Protein AF-A0A6J7H9C7-F1 (afdb_monomer_lite)

InterPro domains:
  IPR001818 Peptidase M10, metallopeptidase [PF00413] (135-267)
  IPR006026 Peptidase, metallopeptidase [SM00235] (131-284)
  IPR021190 Peptidase M10A [PR00138] (162-177)
  IPR021190 Peptidase M10A [PR00138] (236-261)
  IPR024079 Metallopeptidase, catalytic domain superfamily [G3DSA:3.40.390.10] (71-286)

Structure (mmCIF, N/CA/C/O backbone):
data_AF-A0A6J7H9C7-F1
#
_entry.id   AF-A0A6J7H9C7-F1
#
loop_
_atom_site.group_PDB
_atom_site.id
_atom_site.type_symbol
_atom_site.label_atom_id
_atom_site.label_alt_id
_atom_site.label_comp_id
_atom_site.label_asym_id
_atom_site.label_entity_id
_atom_site.label_seq_id
_atom_site.pdbx_PDB_ins_code
_atom_site.Cartn_x
_atom_site.Cartn_y
_atom_site.Cartn_z
_atom_site.occupancy
_atom_site.B_iso_or_equiv
_atom_site.auth_seq_id
_atom_site.auth_comp_id
_atom_site.auth_asym_id
_atom_site.auth_atom_id
_atom_site.pdbx_PDB_model_num
ATOM 1 N N . MET A 1 1 ? 40.497 -3.948 0.720 1.00 32.03 1 MET A N 1
ATOM 2 C CA . MET A 1 1 ? 39.610 -3.734 1.884 1.00 32.03 1 MET A CA 1
ATOM 3 C C . MET A 1 1 ? 38.467 -2.835 1.418 1.00 32.03 1 MET A C 1
ATOM 5 O O . MET A 1 1 ? 38.642 -1.630 1.343 1.00 32.03 1 MET A O 1
ATOM 9 N N . ASN A 1 2 ? 37.360 -3.421 0.946 1.00 26.66 2 ASN A N 1
ATOM 10 C CA . ASN A 1 2 ? 36.239 -2.664 0.375 1.00 26.66 2 ASN A CA 1
ATOM 11 C C . ASN A 1 2 ? 35.289 -2.241 1.495 1.00 26.66 2 ASN A C 1
ATOM 13 O O . ASN A 1 2 ? 34.591 -3.077 2.065 1.00 26.66 2 ASN A O 1
ATOM 17 N N . ILE A 1 3 ? 35.265 -0.945 1.796 1.00 24.34 3 ILE A N 1
ATOM 18 C CA . ILE A 1 3 ? 34.276 -0.336 2.684 1.00 24.34 3 ILE A CA 1
ATOM 19 C C . ILE A 1 3 ? 32.938 -0.355 1.933 1.00 24.34 3 ILE A C 1
ATOM 21 O O . ILE A 1 3 ? 32.656 0.534 1.132 1.00 24.34 3 ILE A O 1
ATOM 25 N N . ARG A 1 4 ? 32.111 -1.387 2.150 1.00 28.09 4 ARG A N 1
ATOM 26 C CA . ARG A 1 4 ? 30.690 -1.325 1.786 1.00 28.09 4 ARG A CA 1
ATOM 27 C C . ARG A 1 4 ? 30.042 -0.319 2.732 1.00 28.09 4 ARG A C 1
ATOM 29 O O . ARG A 1 4 ? 29.791 -0.635 3.890 1.00 28.09 4 ARG A O 1
ATOM 36 N N . ARG A 1 5 ? 29.824 0.910 2.263 1.00 31.61 5 ARG A N 1
ATOM 37 C CA . ARG A 1 5 ? 28.942 1.850 2.955 1.00 31.61 5 ARG A CA 1
ATOM 38 C C . ARG A 1 5 ? 27.526 1.285 2.861 1.00 31.61 5 ARG A C 1
ATOM 40 O O . ARG A 1 5 ? 26.951 1.259 1.779 1.00 31.61 5 ARG A O 1
ATOM 47 N N . SER A 1 6 ? 26.996 0.797 3.977 1.00 36.94 6 SER A N 1
ATOM 48 C CA . SER A 1 6 ? 25.583 0.447 4.113 1.00 36.94 6 SER A CA 1
ATOM 49 C C . SER A 1 6 ? 24.773 1.742 4.114 1.00 36.94 6 SER A C 1
ATOM 51 O O . SER A 1 6 ? 24.566 2.350 5.160 1.00 36.94 6 SER A O 1
ATOM 53 N N . ALA A 1 7 ? 24.392 2.219 2.931 1.00 51.44 7 ALA A N 1
ATOM 54 C CA . ALA A 1 7 ? 23.377 3.254 2.810 1.00 51.44 7 ALA A CA 1
ATOM 55 C C . ALA A 1 7 ? 22.011 2.586 3.016 1.00 51.44 7 ALA A C 1
ATOM 57 O O . ALA A 1 7 ? 21.687 1.618 2.327 1.00 51.44 7 ALA A O 1
ATOM 58 N N . ALA A 1 8 ? 21.253 3.054 4.005 1.00 60.78 8 ALA A N 1
ATOM 59 C CA . ALA A 1 8 ? 19.870 2.639 4.193 1.00 60.78 8 ALA A CA 1
ATOM 60 C C . ALA A 1 8 ? 18.996 3.353 3.154 1.00 60.78 8 ALA A C 1
ATOM 62 O O . ALA A 1 8 ? 19.139 4.566 2.980 1.00 60.78 8 ALA A O 1
ATOM 63 N N . LEU A 1 9 ? 18.119 2.608 2.478 1.00 65.81 9 LEU A N 1
ATOM 64 C CA . LEU A 1 9 ? 17.146 3.184 1.548 1.00 65.81 9 LEU A CA 1
ATOM 65 C C . LEU A 1 9 ? 16.095 3.959 2.353 1.00 65.81 9 LEU A C 1
ATOM 67 O O . LEU A 1 9 ? 15.691 3.497 3.420 1.00 65.81 9 LEU A O 1
ATOM 71 N N . ARG A 1 10 ? 15.612 5.085 1.824 1.00 74.75 10 ARG A N 1
ATOM 72 C CA . ARG A 1 10 ? 14.462 5.830 2.362 1.00 74.75 10 ARG A CA 1
ATOM 73 C C . ARG A 1 10 ? 13.365 5.985 1.313 1.00 74.75 10 ARG A C 1
ATOM 75 O O . ARG A 1 10 ? 13.662 6.379 0.188 1.00 74.75 10 ARG A O 1
ATOM 82 N N . ALA A 1 11 ? 12.117 5.745 1.698 1.00 68.94 11 ALA A N 1
ATOM 83 C CA . ALA A 1 11 ? 10.935 5.918 0.854 1.00 68.94 11 ALA A CA 1
ATOM 84 C C . ALA A 1 11 ? 9.951 6.922 1.471 1.00 68.94 11 ALA A C 1
ATOM 86 O O . ALA A 1 11 ? 9.880 7.083 2.694 1.00 68.94 11 ALA A O 1
ATOM 87 N N . VAL A 1 12 ? 9.189 7.617 0.623 1.00 68.12 12 VAL A N 1
ATOM 88 C CA . VAL A 1 12 ? 8.089 8.490 1.058 1.00 68.12 12 VAL A CA 1
ATOM 89 C C . VAL A 1 12 ? 6.840 8.188 0.233 1.00 68.12 12 VAL A C 1
ATOM 91 O O . VAL A 1 12 ? 6.837 8.277 -0.993 1.00 68.12 12 VAL A O 1
ATOM 94 N N . ALA A 1 13 ? 5.747 7.892 0.930 1.00 57.06 13 ALA A N 1
ATOM 95 C CA . ALA A 1 13 ? 4.431 7.707 0.338 1.00 57.06 13 ALA A CA 1
ATOM 96 C C . ALA A 1 13 ? 3.715 9.058 0.192 1.00 57.06 13 ALA A C 1
ATOM 98 O O . ALA A 1 13 ? 3.666 9.844 1.142 1.00 57.06 13 ALA A O 1
ATOM 99 N N . VAL A 1 14 ? 3.115 9.326 -0.970 1.00 57.66 14 VAL A N 1
ATOM 100 C CA . VAL A 1 14 ? 2.338 10.557 -1.203 1.00 57.66 14 VAL A CA 1
ATOM 101 C C . VAL A 1 14 ? 0.969 10.208 -1.783 1.00 57.66 14 VAL A C 1
ATOM 103 O O . VAL A 1 14 ? 0.844 9.472 -2.761 1.00 57.66 14 VAL A O 1
ATOM 106 N N . VAL A 1 15 ? -0.079 10.770 -1.178 1.00 48.75 15 VAL A N 1
ATOM 107 C CA . VAL A 1 15 ? -1.460 10.663 -1.661 1.00 48.75 15 VAL A CA 1
ATOM 108 C C . VAL A 1 15 ? -1.806 11.957 -2.388 1.00 48.75 15 VAL A C 1
ATOM 110 O O . VAL A 1 15 ? -1.970 13.007 -1.770 1.00 48.75 15 VAL A O 1
ATOM 113 N N . GLY A 1 16 ? -1.883 11.891 -3.716 1.00 36.19 16 GLY A N 1
ATOM 114 C CA . GLY A 1 16 ? -2.248 13.028 -4.556 1.00 36.19 16 GLY A CA 1
ATOM 115 C C . GLY A 1 16 ? -3.763 13.160 -4.672 1.00 36.19 16 GLY A C 1
ATOM 116 O O . GLY A 1 16 ? -4.394 12.398 -5.404 1.00 36.19 16 GLY A O 1
ATOM 117 N N . GLY A 1 17 ? -4.335 14.144 -3.988 1.00 31.50 17 GLY A N 1
ATOM 118 C CA . GLY A 1 17 ? -5.715 14.596 -4.143 1.00 31.50 17 GLY A CA 1
ATOM 119 C C . GLY A 1 17 ? -5.788 16.073 -3.774 1.00 31.50 17 GLY A C 1
ATOM 120 O O . GLY A 1 17 ? -5.057 16.516 -2.892 1.00 31.50 17 GLY A O 1
ATOM 121 N N . ILE A 1 18 ? -6.614 16.838 -4.492 1.00 27.66 18 ILE A N 1
ATOM 122 C CA . ILE A 1 18 ? -6.885 18.260 -4.238 1.00 27.66 18 ILE A CA 1
ATOM 123 C C . ILE A 1 18 ? -7.005 18.479 -2.728 1.00 27.66 18 ILE A C 1
ATOM 125 O O . ILE A 1 18 ? -7.764 17.767 -2.068 1.00 27.66 18 ILE A O 1
ATOM 129 N N . ALA A 1 19 ? -6.275 19.465 -2.198 1.00 25.56 19 ALA A N 1
ATOM 130 C CA . ALA A 1 19 ? -6.518 20.007 -0.871 1.00 25.56 19 ALA A CA 1
ATOM 131 C C . ALA A 1 19 ? -7.899 20.677 -0.870 1.00 25.56 19 ALA A C 1
ATOM 133 O O . ALA A 1 19 ? -8.033 21.896 -0.879 1.00 25.56 19 ALA A O 1
ATOM 134 N N . ALA A 1 20 ? -8.956 19.873 -0.880 1.00 23.48 20 ALA A N 1
ATOM 135 C CA . ALA A 1 20 ? -10.139 20.268 -0.170 1.00 23.48 20 ALA A CA 1
ATOM 136 C C . ALA A 1 20 ? -9.694 20.285 1.292 1.00 23.48 20 ALA A C 1
ATOM 138 O O . ALA A 1 20 ? -9.256 19.262 1.824 1.00 23.48 20 ALA A O 1
ATOM 139 N N . LEU A 1 21 ? -9.784 21.449 1.937 1.00 22.08 21 LEU A N 1
ATOM 140 C CA . LEU A 1 21 ? -10.081 21.490 3.360 1.00 22.08 21 LEU A CA 1
ATOM 141 C C . LEU A 1 21 ? -11.361 20.668 3.537 1.00 22.08 21 LEU A C 1
ATOM 143 O O . LEU A 1 21 ? -12.471 21.189 3.505 1.00 22.08 21 LEU A O 1
ATOM 147 N N . ILE A 1 22 ? -11.212 19.351 3.656 1.00 24.06 22 ILE A N 1
ATOM 148 C CA . ILE A 1 22 ? -12.249 18.503 4.194 1.00 24.06 22 ILE A CA 1
ATOM 149 C C . ILE A 1 22 ? -12.192 18.850 5.671 1.00 24.06 22 ILE A C 1
ATOM 151 O O . ILE A 1 22 ? -11.467 18.234 6.451 1.00 24.06 22 ILE A O 1
ATOM 155 N N . ALA A 1 23 ? -12.936 19.894 6.048 1.00 22.50 23 ALA A N 1
ATOM 156 C CA . ALA A 1 23 ? -13.580 19.883 7.343 1.00 22.50 23 ALA A CA 1
ATOM 157 C C . ALA A 1 23 ? -14.141 18.472 7.460 1.00 22.50 23 ALA A C 1
ATOM 159 O O . ALA A 1 23 ? -14.981 18.097 6.641 1.00 22.50 23 ALA A O 1
ATOM 160 N N . VAL A 1 24 ? -13.571 17.657 8.356 1.00 23.55 24 VAL A N 1
ATOM 161 C CA . VAL A 1 24 ? -14.130 16.347 8.682 1.00 23.55 24 VAL A CA 1
ATOM 162 C C . VAL A 1 24 ? -15.611 16.632 8.864 1.00 23.55 24 VAL A C 1
ATOM 164 O O . VAL A 1 24 ? -15.928 17.419 9.762 1.00 23.55 24 VAL A O 1
ATOM 167 N N . PRO A 1 25 ? -16.512 16.138 7.993 1.00 24.94 25 PRO A N 1
ATOM 168 C CA . PRO A 1 25 ? -17.911 16.362 8.237 1.00 24.94 25 PRO A CA 1
ATOM 169 C C . PRO A 1 25 ? -18.153 15.666 9.565 1.00 24.94 25 PRO A C 1
ATOM 171 O O . PRO A 1 25 ? -18.090 14.440 9.672 1.00 24.94 25 PRO A O 1
ATOM 174 N N . VAL A 1 26 ? -18.370 16.464 10.608 1.00 30.50 26 VAL A N 1
ATOM 175 C CA . VAL A 1 26 ? -19.215 16.027 11.698 1.00 30.50 26 VAL A CA 1
ATOM 176 C C . VAL A 1 26 ? -20.488 15.656 10.966 1.00 30.50 26 VAL A C 1
ATOM 178 O O . VAL A 1 26 ? -21.194 16.525 10.463 1.00 30.50 26 VAL A O 1
ATOM 181 N N . ILE A 1 27 ? -20.698 14.358 10.758 1.00 27.03 27 ILE A N 1
ATOM 182 C CA . ILE A 1 27 ? -21.968 13.859 1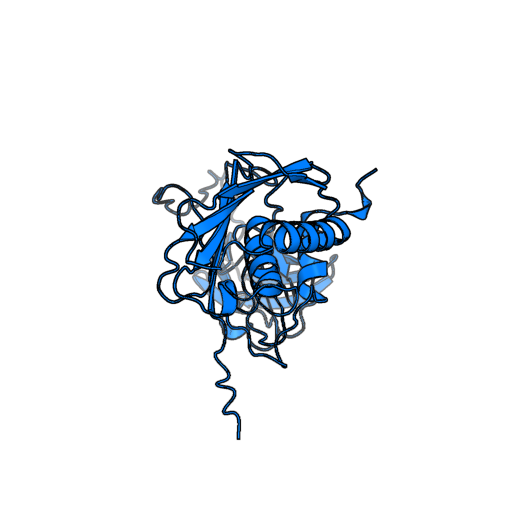0.263 1.00 27.03 27 ILE A CA 1
ATOM 183 C C . ILE A 1 27 ? -22.928 14.158 11.404 1.00 27.03 27 ILE A C 1
ATOM 185 O O . ILE A 1 27 ? -23.116 13.359 12.322 1.00 27.03 27 ILE A O 1
ATOM 189 N N . THR A 1 28 ? -23.487 15.361 11.397 1.00 31.41 28 THR A N 1
ATOM 190 C CA . THR A 1 28 ? -24.676 15.678 12.155 1.00 31.41 28 THR A CA 1
ATOM 191 C C . THR A 1 28 ? -25.779 14.926 11.434 1.00 31.41 28 THR A C 1
ATOM 193 O O . THR A 1 28 ? -26.414 15.436 10.518 1.00 31.41 28 THR A O 1
ATOM 196 N N . GLN A 1 29 ? -25.964 13.656 11.806 1.00 32.00 29 GLN A N 1
ATOM 197 C CA . GLN A 1 29 ? -27.262 13.027 11.628 1.00 32.00 29 GLN A CA 1
ATOM 198 C C . GLN A 1 29 ? -28.271 13.984 12.260 1.00 32.00 29 GLN A C 1
ATOM 200 O O . GLN A 1 29 ? -28.224 14.220 13.475 1.00 32.00 29 GLN A O 1
ATOM 205 N N . THR A 1 30 ? -29.128 14.567 11.426 1.00 32.47 30 THR A N 1
ATOM 206 C CA . THR A 1 30 ? -30.396 15.152 11.844 1.00 32.47 30 THR A CA 1
ATOM 207 C C . THR A 1 30 ? -31.213 14.010 12.425 1.00 32.47 30 THR A C 1
ATOM 209 O O . THR A 1 30 ? -31.907 13.275 11.729 1.00 32.47 30 THR A O 1
ATOM 212 N N . ALA A 1 31 ? -31.005 13.793 13.718 1.00 33.41 31 ALA A N 1
ATOM 213 C CA . ALA A 1 31 ? -31.728 12.816 14.490 1.00 33.41 31 ALA A CA 1
ATOM 214 C C . ALA A 1 31 ? -33.100 13.411 14.802 1.00 33.41 31 ALA A C 1
ATOM 216 O O . ALA A 1 31 ? -33.199 14.477 15.411 1.00 33.41 31 ALA A O 1
ATOM 217 N N . ASN A 1 32 ? -34.149 12.678 14.438 1.00 36.81 32 ASN A N 1
ATOM 218 C CA . ASN A 1 32 ? -35.280 12.578 15.347 1.00 36.81 32 ASN A CA 1
ATOM 219 C C . ASN A 1 32 ? -34.704 12.189 16.715 1.00 36.81 32 ASN A C 1
ATOM 221 O O . ASN A 1 32 ? -33.889 11.272 16.786 1.00 36.81 32 ASN A O 1
ATOM 225 N N . ALA A 1 33 ? -35.038 12.954 17.751 1.00 39.53 33 ALA A N 1
ATOM 226 C CA . ALA A 1 33 ? -34.468 12.836 19.085 1.00 39.53 33 ALA A CA 1
ATOM 227 C C . ALA A 1 33 ? -34.608 11.405 19.637 1.00 39.53 33 ALA A C 1
ATOM 229 O O . ALA A 1 33 ? -35.670 11.005 20.102 1.00 39.53 33 ALA A O 1
ATOM 230 N N . THR A 1 34 ? -33.524 10.642 19.567 1.00 48.19 34 THR A N 1
ATOM 231 C CA . THR A 1 34 ? -33.289 9.439 20.366 1.00 48.19 34 THR A CA 1
ATOM 232 C C . THR A 1 34 ? -31.999 9.693 21.138 1.00 48.19 34 THR A C 1
ATOM 234 O O . THR A 1 34 ? -30.977 10.002 20.516 1.00 48.19 34 THR A O 1
ATOM 237 N N . ASP A 1 35 ? -32.057 9.603 22.468 1.00 61.69 35 ASP A N 1
ATOM 238 C CA . ASP A 1 35 ? -30.998 9.951 23.435 1.00 61.69 35 ASP A CA 1
ATOM 239 C C . ASP A 1 35 ? -29.787 8.995 23.431 1.00 61.69 35 ASP A C 1
ATOM 241 O O . ASP A 1 35 ? -28.921 9.073 24.303 1.00 61.69 35 ASP A O 1
ATOM 245 N N . ALA A 1 36 ? -29.681 8.135 22.415 1.00 62.44 36 ALA A N 1
ATOM 246 C CA . ALA A 1 36 ? -28.636 7.135 22.281 1.00 62.44 36 ALA A CA 1
ATOM 247 C C . ALA A 1 36 ? -27.216 7.705 22.480 1.00 62.44 36 ALA A C 1
ATOM 249 O O . ALA A 1 36 ? -26.863 8.751 21.907 1.00 62.44 36 ALA A O 1
ATOM 250 N N . PRO A 1 37 ? -26.342 6.993 23.220 1.00 68.88 37 PRO A N 1
ATOM 251 C CA . PRO A 1 37 ? -25.016 7.484 23.541 1.00 68.88 37 PRO A CA 1
ATOM 252 C 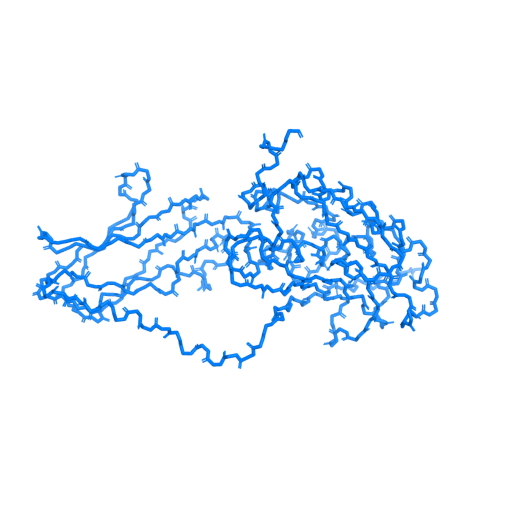C . PRO A 1 37 ? -24.180 7.608 22.267 1.00 68.88 37 PRO A C 1
ATOM 254 O O . PRO A 1 37 ? -23.948 6.634 21.546 1.00 68.88 37 PRO A O 1
ATOM 257 N N . ARG A 1 38 ? -23.685 8.817 21.985 1.00 77.94 38 ARG A N 1
ATOM 258 C CA . ARG A 1 38 ? -22.849 9.078 20.804 1.00 77.94 38 ARG A CA 1
ATOM 259 C C . ARG A 1 38 ? -21.389 8.793 21.118 1.00 77.94 38 ARG A C 1
ATOM 261 O O . ARG A 1 38 ? -20.871 9.255 22.134 1.00 77.94 38 ARG A O 1
ATOM 268 N N . ILE A 1 39 ? -20.695 8.104 20.214 1.00 75.50 39 ILE A N 1
ATOM 269 C CA . ILE A 1 39 ? -19.250 7.874 20.317 1.00 75.50 39 ILE A CA 1
ATOM 270 C C . ILE A 1 39 ? -18.481 8.442 19.136 1.00 75.50 39 ILE A C 1
ATOM 272 O O . ILE A 1 39 ? -18.886 8.320 17.985 1.00 75.50 39 ILE A O 1
ATOM 276 N N . SER A 1 40 ? -17.320 9.009 19.443 1.00 80.06 40 SER A N 1
ATOM 277 C CA . SER A 1 40 ? -16.291 9.363 18.475 1.00 80.06 40 SER A CA 1
ATOM 278 C C . SER A 1 40 ? -15.077 8.468 18.699 1.00 80.06 40 SER A C 1
ATOM 280 O O . SER A 1 40 ? -14.658 8.259 19.837 1.00 80.06 40 SER A O 1
ATOM 282 N N . LEU A 1 41 ? -14.520 7.905 17.632 1.00 76.94 41 LEU A N 1
ATOM 283 C CA . LEU A 1 41 ? -13.312 7.086 17.709 1.00 76.94 41 LEU A CA 1
ATOM 284 C C . LEU A 1 41 ? -12.098 7.925 17.317 1.00 76.94 41 LEU A C 1
ATOM 286 O O . LEU A 1 41 ? -12.161 8.652 16.330 1.00 76.94 41 LEU A O 1
ATOM 290 N N . SER A 1 42 ? -10.982 7.781 18.040 1.00 68.12 42 SER A N 1
ATOM 291 C CA . SER A 1 42 ? -9.706 8.385 17.630 1.00 68.12 42 SER A CA 1
ATOM 292 C C . SER A 1 42 ? -9.258 7.842 16.285 1.00 68.12 42 SER A C 1
ATOM 294 O O . SER A 1 42 ? -8.773 8.594 15.454 1.00 68.12 42 SER A O 1
ATOM 296 N N . ASN A 1 43 ? -9.451 6.538 16.080 1.00 65.25 43 ASN A N 1
ATOM 297 C CA . ASN A 1 43 ? -9.170 5.848 14.839 1.00 65.25 43 ASN A CA 1
ATOM 298 C C . ASN A 1 43 ? -10.212 4.743 14.633 1.00 65.25 43 ASN A C 1
ATOM 300 O O . ASN A 1 43 ? -10.416 3.901 15.506 1.00 65.25 43 ASN A O 1
ATOM 304 N N . ALA A 1 44 ? -10.819 4.678 13.448 1.00 62.59 44 ALA A N 1
ATOM 305 C CA . ALA A 1 44 ? -11.598 3.506 13.029 1.00 62.59 44 ALA A CA 1
ATOM 306 C C . ALA A 1 44 ? -10.692 2.326 12.619 1.00 62.59 44 ALA A C 1
ATOM 308 O O . ALA A 1 44 ? -11.172 1.294 12.146 1.00 62.59 44 ALA A O 1
ATOM 309 N N . ARG A 1 45 ? -9.367 2.480 12.739 1.00 65.12 45 ARG A N 1
ATOM 310 C CA . ARG A 1 45 ? -8.379 1.483 12.337 1.00 65.12 45 ARG A CA 1
ATOM 311 C C . ARG A 1 45 ? -7.195 1.452 13.269 1.00 65.12 45 ARG A C 1
ATOM 313 O O . ARG A 1 45 ? -6.757 2.479 13.772 1.00 65.12 45 ARG A O 1
ATOM 320 N N . VAL A 1 46 ? -6.701 0.249 13.478 1.00 68.75 46 VAL A N 1
ATOM 321 C CA . VAL A 1 46 ? -5.639 -0.048 14.418 1.00 68.75 46 VAL A CA 1
ATOM 322 C C . VAL A 1 46 ? -4.647 -0.931 13.692 1.00 68.75 46 VAL A C 1
ATOM 324 O O . VAL A 1 46 ? -5.034 -1.961 13.134 1.00 68.75 46 VAL A O 1
ATOM 327 N N . TYR A 1 47 ? -3.380 -0.553 13.745 1.00 70.75 47 TYR A N 1
ATOM 328 C CA . TYR A 1 47 ? -2.279 -1.336 13.205 1.00 70.75 47 TYR A CA 1
ATOM 329 C C . TYR A 1 47 ? -1.385 -1.702 14.388 1.00 70.75 47 TYR A C 1
ATOM 331 O O . TYR A 1 47 ? -0.554 -0.908 14.802 1.00 70.75 47 TYR A O 1
ATOM 339 N N . PRO A 1 48 ? -1.685 -2.797 15.113 1.00 57.94 48 PRO A N 1
ATOM 340 C CA . PRO A 1 48 ? -0.953 -3.142 16.313 1.00 57.94 48 PRO A CA 1
ATOM 341 C C . PRO A 1 48 ? 0.093 -4.177 15.943 1.00 57.94 48 PRO A C 1
ATOM 343 O O . PRO A 1 48 ? -0.097 -5.378 16.143 1.00 57.94 48 PRO A O 1
ATOM 346 N N . ASP A 1 49 ? 1.211 -3.748 15.385 1.00 60.28 49 ASP A N 1
ATOM 347 C CA . ASP A 1 49 ? 2.437 -4.441 15.751 1.00 60.28 49 ASP A CA 1
ATOM 348 C C . ASP A 1 49 ? 2.976 -3.889 17.080 1.00 60.28 49 ASP A C 1
ATOM 350 O O . ASP A 1 49 ? 2.475 -2.903 17.627 1.00 60.28 49 ASP A O 1
ATOM 354 N N . ALA A 1 50 ? 3.936 -4.603 17.670 1.00 44.66 50 ALA A N 1
ATOM 355 C CA . ALA A 1 50 ? 4.465 -4.275 18.993 1.00 44.66 50 ALA A CA 1
ATOM 356 C C . ALA A 1 50 ? 5.149 -2.892 19.043 1.00 44.66 50 ALA A C 1
ATOM 358 O O . ALA A 1 50 ? 5.340 -2.357 20.131 1.00 44.66 50 ALA A O 1
ATOM 359 N N . THR A 1 51 ? 5.484 -2.320 17.885 1.00 49.03 51 THR A N 1
ATOM 360 C CA . THR A 1 51 ? 6.144 -1.020 17.719 1.00 49.03 51 THR A CA 1
ATOM 361 C C . THR A 1 51 ? 5.165 0.111 17.356 1.00 49.03 51 THR A C 1
ATOM 363 O O . THR A 1 51 ? 5.407 1.257 17.720 1.00 49.03 51 THR A O 1
ATOM 366 N N . GLU A 1 52 ? 4.014 -0.198 16.748 1.00 47.16 52 GLU A N 1
ATOM 367 C CA . GLU A 1 52 ? 2.974 0.746 16.293 1.00 47.16 52 GLU A CA 1
ATOM 368 C C . GLU A 1 52 ? 1.870 1.026 17.330 1.00 47.16 52 GLU A C 1
ATOM 370 O O . GLU A 1 52 ? 1.061 1.950 17.172 1.00 47.16 52 GLU A O 1
ATOM 375 N N . ALA A 1 53 ? 1.813 0.247 18.416 1.00 48.62 53 ALA A N 1
ATOM 376 C CA . ALA A 1 53 ? 0.733 0.313 19.407 1.00 48.62 53 ALA A CA 1
ATOM 377 C C . ALA A 1 53 ? 0.549 1.704 20.058 1.00 48.62 53 ALA A C 1
ATOM 379 O O . ALA A 1 53 ? -0.555 2.040 20.497 1.00 48.62 53 ALA A O 1
ATOM 380 N N . THR A 1 54 ? 1.603 2.523 20.106 1.00 45.75 54 THR A N 1
ATOM 381 C CA . THR A 1 54 ? 1.583 3.885 20.665 1.00 45.75 54 THR A CA 1
ATOM 382 C C . THR A 1 54 ? 0.953 4.908 19.713 1.00 45.75 54 THR A C 1
ATOM 384 O O . THR A 1 54 ? 0.192 5.769 20.165 1.00 45.75 54 THR A O 1
ATOM 387 N N . TRP A 1 55 ? 1.186 4.786 18.403 1.00 44.97 55 TRP A N 1
ATOM 388 C CA . TRP A 1 55 ? 0.680 5.706 17.375 1.00 44.97 55 TRP A CA 1
ATOM 389 C C . TRP A 1 55 ? -0.774 5.419 16.990 1.00 44.97 55 TRP A C 1
ATOM 391 O O . TRP A 1 55 ? -1.560 6.339 16.755 1.00 44.97 55 TRP A O 1
ATOM 401 N N . HIS A 1 56 ? -1.171 4.146 17.019 1.00 56.22 56 HIS A N 1
ATOM 402 C CA . HIS A 1 56 ? -2.500 3.700 16.595 1.00 56.22 56 HIS A CA 1
ATOM 403 C C . HIS A 1 56 ? -3.349 3.161 17.749 1.00 56.22 56 HIS A C 1
ATOM 405 O O . HIS A 1 56 ? -4.093 2.191 17.597 1.00 56.22 56 HIS A O 1
ATOM 411 N N . SER A 1 57 ? -3.275 3.811 18.916 1.00 66.69 57 SER A N 1
ATOM 412 C CA . SER A 1 57 ? -4.170 3.496 20.034 1.00 66.69 57 SER A CA 1
ATOM 413 C C . SER A 1 57 ? -5.641 3.654 19.624 1.00 66.69 57 SER A C 1
ATOM 415 O O . SER A 1 57 ? -6.054 4.666 19.043 1.00 66.69 57 SER A O 1
ATOM 417 N N . LEU A 1 58 ? -6.447 2.637 19.939 1.00 80.19 58 LEU A N 1
ATOM 418 C CA . LEU A 1 58 ? -7.893 2.699 19.777 1.00 80.19 58 LEU A CA 1
ATOM 419 C C . LEU A 1 58 ? -8.486 3.413 20.985 1.00 80.19 58 LEU A C 1
ATOM 421 O O . LEU A 1 58 ? -8.592 2.826 22.065 1.00 80.19 58 LEU A O 1
ATOM 425 N N . ARG A 1 59 ? -8.879 4.673 20.799 1.00 84.38 59 ARG A N 1
ATOM 426 C CA . ARG A 1 59 ? -9.608 5.445 21.802 1.00 84.38 59 ARG A CA 1
ATOM 427 C C . ARG A 1 59 ? -11.038 5.676 21.351 1.00 84.38 59 ARG A C 1
ATOM 429 O O . ARG A 1 59 ? -11.287 5.997 20.194 1.00 84.38 59 ARG A O 1
ATOM 436 N N . ALA A 1 60 ? -11.968 5.531 22.279 1.00 85.12 60 ALA A N 1
ATOM 437 C CA . ALA A 1 60 ? -13.366 5.871 22.085 1.00 85.12 60 ALA A CA 1
ATOM 438 C C . ALA A 1 60 ? -13.738 6.974 23.071 1.00 85.12 60 ALA A C 1
ATOM 440 O O . ALA A 1 60 ? -13.564 6.813 24.276 1.00 85.12 60 ALA A O 1
ATOM 441 N N . ARG A 1 61 ? -14.231 8.097 22.560 1.00 84.75 61 ARG A N 1
ATOM 442 C CA . ARG A 1 61 ? -14.750 9.210 23.346 1.00 84.75 61 ARG A CA 1
ATOM 443 C C . ARG A 1 61 ? -16.266 9.161 23.334 1.00 84.75 61 ARG A C 1
ATOM 445 O O . ARG A 1 61 ? -16.866 9.188 22.261 1.00 84.75 61 ARG A O 1
ATOM 452 N N . VAL A 1 62 ? -16.875 9.130 24.512 1.00 82.75 62 VAL A N 1
ATOM 453 C CA . VAL A 1 62 ? -18.325 9.304 24.644 1.00 82.75 62 VAL A CA 1
ATOM 454 C C . VAL A 1 62 ? -18.625 10.791 24.512 1.00 82.75 62 VAL A C 1
ATOM 456 O O . VAL A 1 62 ? -18.098 11.603 25.265 1.00 82.75 62 VAL A O 1
ATOM 459 N N . VAL A 1 63 ? -19.407 11.162 23.506 1.00 78.94 63 VAL A N 1
ATOM 460 C CA . VAL A 1 63 ? -19.685 12.556 23.136 1.00 78.94 63 VAL A CA 1
ATOM 461 C C . VAL A 1 63 ? -20.875 13.097 23.926 1.00 78.94 63 VAL A C 1
ATOM 463 O O . VAL A 1 63 ? -20.815 14.221 24.409 1.00 78.94 63 VAL A O 1
ATOM 466 N N . SER A 1 64 ? -21.915 12.288 24.121 1.00 70.12 64 SER A N 1
ATOM 467 C CA . SER A 1 64 ? -23.106 12.651 24.894 1.00 70.12 64 SER A CA 1
ATOM 468 C C . SER A 1 64 ? -23.747 11.398 25.485 1.00 70.12 64 SER A C 1
ATOM 470 O O . SER A 1 64 ? -23.894 10.407 24.772 1.00 70.12 64 SER A O 1
ATOM 472 N N . SER A 1 65 ? -24.084 11.447 26.774 1.00 69.69 65 SER A N 1
ATOM 473 C CA . SER A 1 65 ? -24.917 10.466 27.480 1.00 69.69 65 SER A CA 1
ATOM 474 C C . SER A 1 65 ? -25.370 11.066 28.812 1.00 69.69 65 SER A C 1
ATOM 476 O O . SER A 1 65 ? -24.576 11.743 29.469 1.00 69.69 65 SER A O 1
ATOM 478 N N . THR A 1 66 ? -26.615 10.817 29.211 1.00 70.75 66 THR A N 1
ATOM 479 C CA . THR A 1 66 ? -27.169 11.178 30.532 1.00 70.75 66 THR A CA 1
ATOM 480 C C . THR A 1 66 ? -27.010 10.052 31.560 1.00 70.75 66 THR A C 1
ATOM 482 O O . THR A 1 66 ? -27.214 10.267 32.753 1.00 70.75 66 THR A O 1
ATOM 485 N N . LEU A 1 67 ? -26.595 8.868 31.105 1.00 78.06 67 LEU A N 1
ATOM 486 C CA . LEU A 1 67 ? -26.401 7.655 31.893 1.00 78.06 67 LEU A CA 1
ATOM 487 C C . LEU A 1 67 ? -24.954 7.138 31.772 1.00 78.06 67 LEU A C 1
ATOM 489 O O . LEU A 1 67 ? -24.250 7.473 30.809 1.00 78.06 67 LEU A O 1
ATOM 493 N N . PRO A 1 68 ? -24.483 6.295 32.711 1.00 83.50 68 PRO A N 1
ATOM 494 C CA . PRO A 1 68 ? -23.224 5.578 32.549 1.00 83.50 68 PRO A CA 1
ATOM 495 C C . PRO A 1 68 ? -23.218 4.734 31.268 1.00 83.50 68 PRO A C 1
ATOM 497 O O . PRO A 1 68 ? -24.143 3.969 31.014 1.00 83.50 68 PRO A O 1
ATOM 500 N N . VAL A 1 69 ? -22.148 4.838 30.480 1.00 87.88 69 VAL A N 1
ATOM 501 C CA . VAL A 1 69 ? -22.009 4.137 29.199 1.00 87.88 69 VAL A CA 1
ATOM 502 C C . VAL A 1 69 ? -21.001 3.006 29.325 1.00 87.88 69 VAL A C 1
ATOM 504 O O . VAL A 1 69 ? -19.838 3.212 29.683 1.00 87.88 69 VAL A O 1
ATOM 507 N N . ASN A 1 70 ? -21.427 1.805 28.954 1.00 90.88 70 ASN A N 1
ATOM 508 C CA . ASN A 1 70 ? -20.558 0.663 28.728 1.00 90.88 70 ASN A CA 1
ATOM 509 C C . ASN A 1 70 ? -20.030 0.698 27.294 1.00 90.88 70 ASN A C 1
ATOM 511 O O . ASN A 1 70 ? -20.776 0.528 26.331 1.00 90.88 70 ASN A O 1
ATOM 515 N N . VAL A 1 71 ? -18.720 0.883 27.158 1.00 91.94 71 VAL A N 1
ATOM 516 C CA . VAL A 1 71 ? -18.003 0.853 25.887 1.00 91.94 71 VAL A CA 1
ATOM 517 C C . VAL A 1 71 ? -17.295 -0.495 25.751 1.00 91.94 71 VAL A C 1
ATOM 519 O O . VAL A 1 71 ? -16.340 -0.807 26.464 1.00 91.94 71 VAL A O 1
ATOM 522 N N . ARG A 1 72 ? -17.773 -1.317 24.823 1.00 94.31 72 ARG A N 1
ATOM 523 C CA . ARG A 1 72 ? -17.305 -2.678 24.558 1.00 94.31 72 ARG A CA 1
ATOM 524 C C . ARG A 1 72 ? -16.577 -2.730 23.226 1.00 94.31 72 ARG A C 1
ATOM 526 O O . ARG A 1 72 ? -17.057 -2.201 22.231 1.00 94.31 72 ARG A O 1
ATOM 533 N N . LEU A 1 73 ? -15.454 -3.428 23.181 1.00 93.12 73 LEU A N 1
ATOM 534 C CA . LEU A 1 73 ? -14.822 -3.858 21.942 1.00 93.12 73 LEU A CA 1
ATOM 535 C C . LEU A 1 73 ? -15.276 -5.289 21.656 1.00 93.12 73 LEU A C 1
ATOM 537 O O . LEU A 1 73 ? -15.028 -6.181 22.461 1.00 93.12 73 LEU A O 1
ATOM 541 N N . ILE A 1 74 ? -15.941 -5.515 20.528 1.00 93.62 74 ILE A N 1
ATOM 542 C CA . ILE A 1 74 ? -16.575 -6.789 20.173 1.00 93.62 74 ILE A CA 1
ATOM 543 C C . ILE A 1 74 ? -15.957 -7.346 18.891 1.00 93.62 74 ILE A C 1
ATOM 545 O O . ILE A 1 74 ? -15.731 -6.608 17.932 1.00 93.62 74 ILE A O 1
ATOM 549 N N . ARG A 1 75 ? -15.740 -8.662 18.840 1.00 91.31 75 ARG A N 1
ATOM 550 C CA . ARG A 1 75 ? -15.346 -9.401 17.633 1.00 91.31 75 ARG A CA 1
ATOM 551 C C . ARG A 1 75 ? -16.184 -10.665 17.519 1.00 91.31 75 ARG A C 1
ATOM 553 O O . ARG A 1 75 ? -16.282 -11.411 18.483 1.00 91.31 75 ARG A O 1
ATOM 560 N N . ASN A 1 76 ? -16.766 -10.919 16.345 1.00 89.19 76 ASN A N 1
ATOM 561 C CA . ASN A 1 76 ? -17.602 -12.102 16.087 1.00 89.19 76 ASN A CA 1
ATOM 562 C C . ASN A 1 76 ? -18.696 -12.316 17.156 1.00 89.19 76 ASN A C 1
ATOM 564 O O . ASN A 1 76 ? -18.929 -13.433 17.599 1.00 89.19 76 ASN A O 1
ATOM 568 N N . GLY A 1 77 ? -19.315 -11.227 17.624 1.00 88.94 77 GLY A N 1
ATOM 569 C CA . GLY A 1 77 ? -20.341 -11.254 18.675 1.00 88.94 77 GLY A CA 1
ATOM 570 C C . GLY A 1 77 ? -19.811 -11.352 20.111 1.00 88.94 77 GLY A C 1
ATOM 571 O O . GLY A 1 77 ? -20.542 -11.016 21.035 1.00 88.94 77 GLY A O 1
ATOM 572 N N . ALA A 1 78 ? -18.544 -11.717 20.319 1.00 92.44 78 ALA A N 1
ATOM 573 C CA . ALA A 1 78 ? -17.943 -11.819 21.645 1.00 92.44 78 ALA A CA 1
ATOM 574 C C . ALA A 1 78 ? -17.302 -10.498 22.090 1.00 92.44 78 ALA A C 1
ATOM 576 O O . ALA A 1 78 ? -16.558 -9.861 21.336 1.00 92.44 78 ALA A O 1
ATOM 577 N N . THR A 1 79 ? -17.557 -10.094 23.334 1.00 94.00 79 THR A N 1
ATOM 578 C CA . THR A 1 79 ? -16.867 -8.963 23.959 1.00 94.00 79 THR A CA 1
ATOM 579 C C . THR A 1 79 ? -15.420 -9.337 24.267 1.00 94.00 79 THR A C 1
ATOM 581 O O . THR A 1 79 ? -15.148 -10.291 24.985 1.00 94.00 79 THR A O 1
ATOM 584 N N . VAL A 1 80 ? -14.491 -8.570 23.703 1.00 92.88 80 VAL A N 1
ATOM 585 C CA . VAL A 1 80 ? -13.040 -8.733 23.850 1.00 92.88 80 VAL A CA 1
ATOM 586 C C . VAL A 1 80 ? -12.525 -7.891 25.010 1.00 92.88 80 VAL A C 1
ATOM 588 O O . VAL A 1 80 ? -11.694 -8.346 25.786 1.00 92.88 80 VAL A O 1
ATOM 591 N N . GLN A 1 81 ? -13.011 -6.656 25.127 1.00 93.19 81 GLN A N 1
ATOM 592 C CA . GLN A 1 81 ? -12.689 -5.738 26.218 1.00 93.19 81 GLN A CA 1
ATOM 593 C C . GLN A 1 81 ? -13.918 -4.889 26.541 1.00 93.19 81 GLN A C 1
ATOM 595 O O . GLN A 1 81 ? -14.662 -4.520 25.633 1.00 93.19 81 GLN A O 1
ATOM 600 N N . THR A 1 82 ? -14.087 -4.527 27.810 1.00 93.94 82 THR A N 1
ATOM 601 C CA . THR A 1 82 ? -15.143 -3.618 28.277 1.00 93.94 82 THR A CA 1
ATOM 602 C C . THR A 1 82 ? -14.528 -2.513 29.114 1.00 93.94 82 THR A C 1
ATOM 604 O O . THR A 1 82 ? -13.606 -2.753 29.896 1.00 93.94 82 THR A O 1
ATOM 607 N N . LYS A 1 83 ? -15.047 -1.301 28.948 1.00 91.50 83 LYS A N 1
ATOM 608 C CA . LYS A 1 83 ? -14.755 -0.131 29.770 1.00 91.50 83 LYS A CA 1
ATOM 609 C C . LYS A 1 83 ? -16.079 0.551 30.100 1.00 91.50 83 LYS A C 1
ATOM 611 O O . LYS A 1 83 ? -16.966 0.585 29.254 1.00 91.50 83 LYS A O 1
ATOM 616 N N . THR A 1 84 ? -16.201 1.119 31.289 1.00 88.50 84 THR A N 1
ATOM 617 C CA . THR A 1 84 ? -17.387 1.887 31.688 1.00 88.50 84 THR A CA 1
ATOM 618 C C . THR A 1 84 ? -16.970 3.327 31.926 1.00 88.50 84 THR A C 1
ATOM 620 O O . THR A 1 84 ? -15.924 3.575 32.526 1.00 88.50 84 THR A O 1
ATOM 623 N N . VAL A 1 85 ? -17.771 4.272 31.443 1.00 85.88 85 VAL A N 1
ATOM 624 C CA . VAL A 1 85 ? -17.589 5.701 31.710 1.00 85.88 85 VAL A CA 1
ATOM 625 C C . VAL A 1 85 ? -18.860 6.285 32.293 1.00 85.88 85 VAL A C 1
ATOM 627 O O . VAL A 1 85 ? -19.955 6.032 31.804 1.00 85.88 85 VAL A O 1
ATOM 630 N N . SER A 1 86 ? -18.708 7.065 33.354 1.00 78.88 86 SER A N 1
ATOM 631 C CA . SER A 1 86 ? -19.809 7.666 34.108 1.00 78.88 86 SER A CA 1
ATOM 632 C C . SER A 1 86 ? -20.213 9.051 33.603 1.00 78.88 86 SER A C 1
ATOM 634 O O . SER A 1 86 ? -21.247 9.562 34.015 1.00 78.88 86 SER A O 1
ATOM 636 N N . THR A 1 87 ? -19.415 9.671 32.729 1.00 70.12 87 THR A N 1
ATOM 637 C CA . THR A 1 87 ? -19.633 11.048 32.270 1.00 70.12 87 THR A CA 1
ATOM 638 C C . THR A 1 87 ? -19.352 11.218 30.781 1.00 70.12 87 THR A C 1
ATOM 640 O O . THR A 1 87 ? -18.414 10.635 30.224 1.00 70.12 87 THR A O 1
ATOM 643 N N . SER A 1 88 ? -20.153 12.068 30.134 1.00 75.94 88 SER A N 1
ATOM 644 C CA . SER A 1 88 ? -19.909 12.540 28.772 1.00 75.94 88 SER A CA 1
ATOM 645 C C . SER A 1 88 ? -18.569 13.273 28.669 1.00 75.94 88 SER A C 1
ATOM 647 O O . SER A 1 88 ? -18.134 13.941 29.604 1.00 75.94 88 SER A O 1
ATOM 649 N N . GLY A 1 89 ? -17.921 13.189 27.512 1.00 77.12 89 GLY A N 1
ATOM 650 C CA . GLY A 1 89 ? -16.633 13.823 27.235 1.00 77.12 89 GLY A CA 1
ATOM 651 C C . GLY A 1 89 ? -15.419 12.955 27.574 1.00 77.12 89 GLY A C 1
ATOM 652 O O . GLY A 1 89 ? -14.334 13.244 27.057 1.00 77.12 89 GLY A O 1
ATOM 653 N N . THR A 1 90 ? -15.596 11.880 28.348 1.00 82.50 90 THR A N 1
ATOM 654 C CA . THR A 1 90 ? -14.528 10.954 28.747 1.00 82.50 90 THR A CA 1
ATOM 655 C C . THR A 1 90 ? -14.106 10.040 27.592 1.00 82.50 90 THR A C 1
ATOM 657 O O . THR A 1 90 ? -14.933 9.552 26.817 1.00 82.50 90 THR A O 1
ATOM 660 N N . SER A 1 91 ? -12.795 9.807 27.475 1.00 84.94 91 SER A N 1
ATOM 661 C CA . SER A 1 91 ? -12.213 8.864 26.514 1.00 84.94 91 SER A CA 1
ATOM 662 C C . SER A 1 91 ? -11.747 7.590 27.207 1.00 84.94 91 SER A C 1
ATOM 664 O O . SER A 1 91 ? -11.123 7.652 28.262 1.00 84.94 91 SER A O 1
ATOM 666 N N . VAL A 1 92 ? -11.989 6.442 26.581 1.00 87.06 92 VAL A N 1
ATOM 667 C CA . VAL A 1 92 ? -11.437 5.146 26.987 1.00 87.06 92 VAL A CA 1
ATOM 668 C C . VAL A 1 92 ? -10.459 4.644 25.942 1.00 87.06 92 VAL A C 1
ATOM 670 O O . VAL A 1 92 ? -10.705 4.779 24.745 1.00 87.06 92 VAL A O 1
ATOM 673 N N . SER A 1 93 ? -9.365 4.041 26.396 1.00 87.25 93 SER A N 1
ATOM 674 C CA . SER A 1 93 ? -8.388 3.372 25.537 1.00 87.25 93 SER A CA 1
ATOM 675 C C . SER A 1 93 ? -8.576 1.861 25.618 1.00 87.25 93 SER A C 1
ATOM 677 O O . SER A 1 93 ? -8.708 1.303 26.712 1.00 87.25 93 SER A O 1
ATOM 679 N N . PHE A 1 94 ? -8.547 1.197 24.467 1.00 86.31 94 PHE A N 1
ATOM 680 C CA . PHE A 1 94 ? -8.472 -0.257 24.376 1.00 86.31 94 PHE A CA 1
ATOM 681 C C . PHE A 1 94 ? -7.026 -0.688 24.162 1.00 86.31 94 PHE A C 1
ATOM 683 O O . PHE A 1 94 ? -6.302 -0.082 23.370 1.00 86.31 94 PHE A O 1
ATOM 690 N N . THR A 1 95 ? -6.613 -1.759 24.836 1.00 84.38 95 THR A N 1
ATOM 691 C CA . THR A 1 95 ? -5.300 -2.359 24.595 1.00 84.38 95 THR A CA 1
ATOM 692 C C . THR A 1 95 ? -5.327 -3.045 23.237 1.00 84.38 95 THR A C 1
ATOM 694 O O . THR A 1 95 ? -6.204 -3.864 22.968 1.00 84.38 95 THR A O 1
ATOM 697 N N . THR A 1 96 ? -4.377 -2.723 22.367 1.00 77.50 96 THR A N 1
ATOM 698 C CA . THR A 1 96 ? -4.356 -3.247 20.995 1.00 77.50 96 THR A CA 1
ATOM 699 C C . THR A 1 96 ? -3.372 -4.405 20.810 1.00 77.50 96 THR A C 1
ATOM 701 O O . THR A 1 96 ? -3.473 -5.133 19.824 1.00 77.50 96 THR A O 1
ATOM 704 N N . ALA A 1 97 ? -2.483 -4.627 21.787 1.00 71.94 97 ALA A N 1
ATOM 705 C CA . ALA A 1 97 ? -1.401 -5.613 21.745 1.00 71.94 97 ALA A CA 1
ATOM 706 C C . ALA A 1 97 ? -1.872 -7.049 21.448 1.00 71.94 97 ALA A C 1
ATOM 708 O O . ALA A 1 97 ? -1.233 -7.736 20.652 1.00 71.94 97 ALA A O 1
ATOM 709 N N . ASP A 1 98 ? -3.017 -7.465 21.998 1.00 75.44 98 ASP A N 1
ATOM 710 C CA . ASP A 1 98 ? -3.556 -8.827 21.841 1.00 75.44 98 ASP A CA 1
ATOM 711 C C . ASP A 1 98 ? -4.629 -8.942 20.750 1.00 75.44 98 ASP A C 1
ATOM 713 O O . ASP A 1 98 ? -5.171 -10.022 20.488 1.00 75.44 98 ASP A O 1
ATOM 717 N N . LEU A 1 99 ? -4.967 -7.829 20.091 1.00 81.00 99 LEU A N 1
ATOM 718 C CA . LEU A 1 99 ? -5.944 -7.857 19.013 1.00 81.00 99 LEU A CA 1
ATOM 719 C C . LEU A 1 99 ? -5.345 -8.580 17.805 1.00 81.00 99 LEU A C 1
ATOM 721 O O . LEU A 1 99 ? -4.200 -8.358 17.404 1.00 81.00 99 LEU A O 1
ATOM 725 N N . ARG A 1 100 ? -6.141 -9.470 17.216 1.00 79.25 100 ARG A N 1
ATOM 726 C CA . ARG A 1 100 ? -5.788 -10.213 16.005 1.00 79.25 100 ARG A CA 1
ATOM 727 C C . ARG A 1 100 ? -6.266 -9.434 14.786 1.00 79.25 100 ARG A C 1
ATOM 729 O O . ARG A 1 100 ? -7.216 -8.667 14.890 1.00 79.25 100 ARG A O 1
ATOM 736 N N . THR A 1 101 ? -5.681 -9.684 13.616 1.00 75.88 101 THR A N 1
ATOM 737 C CA . THR A 1 101 ? -6.199 -9.107 12.367 1.00 75.88 101 THR A CA 1
ATOM 738 C C . THR A 1 101 ? -7.682 -9.454 12.180 1.00 75.88 101 THR A C 1
ATOM 740 O O . THR A 1 101 ? -8.094 -10.604 12.370 1.00 75.88 101 THR A O 1
ATOM 743 N N . GLY A 1 102 ? -8.504 -8.469 11.825 1.00 73.31 102 GLY A N 1
ATOM 744 C CA . GLY A 1 102 ? -9.923 -8.661 11.546 1.00 73.31 102 GLY A CA 1
ATOM 745 C C . GLY A 1 102 ? -10.779 -7.424 11.795 1.00 73.31 102 GLY A C 1
ATOM 746 O O . GLY A 1 102 ? -10.291 -6.352 12.144 1.00 73.31 102 GLY A O 1
ATOM 747 N N . THR A 1 103 ? -12.090 -7.592 11.617 1.00 82.19 103 THR A N 1
ATOM 748 C CA . THR A 1 103 ? -13.072 -6.548 11.928 1.00 82.19 103 THR A CA 1
ATOM 749 C C . THR A 1 103 ? -13.552 -6.691 13.369 1.00 82.19 103 THR A C 1
ATOM 751 O O . THR A 1 103 ? -13.942 -7.772 13.809 1.00 82.19 103 THR A O 1
ATOM 754 N N . TYR A 1 104 ? -13.533 -5.574 14.078 1.00 90.38 104 TYR A N 1
ATOM 755 C CA . TYR A 1 104 ? -14.049 -5.373 15.418 1.00 90.38 104 TYR A CA 1
ATOM 756 C C . TYR A 1 104 ? -15.150 -4.316 15.376 1.00 90.38 104 TYR A C 1
ATOM 758 O O . TYR A 1 104 ? -15.328 -3.602 14.387 1.00 90.38 104 TYR A O 1
ATOM 766 N N . PHE A 1 105 ? -15.878 -4.193 16.474 1.00 91.00 105 PHE A N 1
ATOM 767 C CA . PHE A 1 105 ? -16.830 -3.119 16.682 1.00 91.00 105 PHE A CA 1
ATOM 768 C C . PHE A 1 105 ? -16.618 -2.516 18.056 1.00 91.00 105 PHE A C 1
ATOM 770 O O . PHE A 1 105 ? -16.581 -3.245 19.043 1.00 91.00 105 PHE A O 1
ATOM 777 N N . VAL A 1 106 ? -16.499 -1.196 18.112 1.00 91.88 106 VAL A N 1
ATOM 778 C CA . VAL A 1 106 ? -16.677 -0.466 19.361 1.00 91.88 106 VAL A CA 1
ATOM 779 C C . VAL A 1 106 ? -18.161 -0.197 19.503 1.00 91.88 106 VAL A C 1
ATOM 781 O O . VAL A 1 106 ? -18.787 0.385 18.621 1.00 91.88 106 VAL A O 1
ATOM 784 N N . VAL A 1 107 ? -18.711 -0.673 20.602 1.00 91.88 107 VAL A N 1
ATOM 785 C CA . VAL A 1 107 ? -20.121 -0.612 20.933 1.00 91.88 107 VAL A CA 1
ATOM 786 C C . VAL A 1 107 ? -20.262 0.193 22.206 1.00 91.88 107 VAL A C 1
ATOM 788 O O . VAL A 1 107 ? -19.662 -0.166 23.212 1.00 91.88 107 VAL A O 1
ATOM 791 N N . ALA A 1 108 ? -21.035 1.266 22.171 1.00 89.88 108 ALA A N 1
ATOM 792 C CA . ALA A 1 108 ? -21.370 2.051 23.346 1.00 89.88 108 ALA A CA 1
ATOM 793 C C . ALA A 1 108 ? -22.851 1.901 23.646 1.00 89.88 108 ALA A C 1
ATOM 795 O O . ALA A 1 108 ? -23.670 2.133 22.763 1.00 89.88 108 ALA A O 1
ATOM 796 N N . SER A 1 109 ? -23.174 1.520 24.876 1.00 88.75 109 SER A N 1
ATOM 797 C CA . SER A 1 109 ? -24.551 1.371 25.332 1.00 88.75 109 SER A CA 1
ATOM 798 C C . SER A 1 109 ? -24.713 1.905 26.746 1.00 88.75 109 SER A C 1
ATOM 800 O O . SER A 1 109 ? -23.835 1.702 27.586 1.00 88.75 109 SER A O 1
ATOM 802 N N . ASP A 1 110 ? -25.830 2.566 27.006 1.00 85.94 110 ASP A N 1
ATOM 803 C CA . ASP A 1 110 ? -26.258 3.038 28.327 1.00 85.94 110 ASP A CA 1
ATOM 804 C C . ASP A 1 110 ? -27.291 2.106 28.992 1.00 85.94 110 ASP A C 1
ATOM 806 O O . ASP A 1 110 ? -27.808 2.399 30.069 1.00 85.94 110 ASP A O 1
ATOM 810 N N . GLY A 1 111 ? -27.570 0.957 28.366 1.00 81.62 111 GLY A N 1
ATOM 811 C CA . GLY A 1 111 ? -28.576 -0.012 28.801 1.00 81.62 111 GLY A CA 1
ATOM 812 C C . GLY A 1 111 ? -29.955 0.176 28.166 1.00 81.62 111 GLY A C 1
ATOM 813 O O . GLY A 1 111 ? -30.765 -0.744 28.259 1.00 81.62 111 GLY A O 1
ATOM 814 N N . GLN A 1 112 ? -30.213 1.303 27.499 1.00 79.44 112 GLN A N 1
ATOM 815 C CA . GLN A 1 112 ? -31.447 1.553 26.748 1.00 79.44 112 GLN A CA 1
ATOM 816 C C . GLN A 1 112 ? -31.175 1.554 25.246 1.00 79.44 112 GLN A C 1
ATOM 818 O O . GLN A 1 112 ? -31.848 0.853 24.494 1.00 79.44 112 GLN A O 1
ATOM 823 N N . ASP A 1 113 ? -30.124 2.261 24.841 1.00 82.44 113 ASP A N 1
ATOM 824 C CA . ASP A 1 113 ? -29.722 2.431 23.455 1.00 82.44 113 ASP A CA 1
ATOM 825 C C . ASP A 1 113 ? -28.298 1.915 23.206 1.00 82.44 113 ASP A C 1
ATOM 827 O O . ASP A 1 113 ? -27.496 1.689 24.123 1.00 82.44 113 ASP A O 1
ATOM 831 N N . GLU A 1 114 ? -27.963 1.709 21.929 1.00 87.69 114 GLU A N 1
ATOM 832 C CA . GLU A 1 114 ? -26.639 1.258 21.510 1.00 87.69 11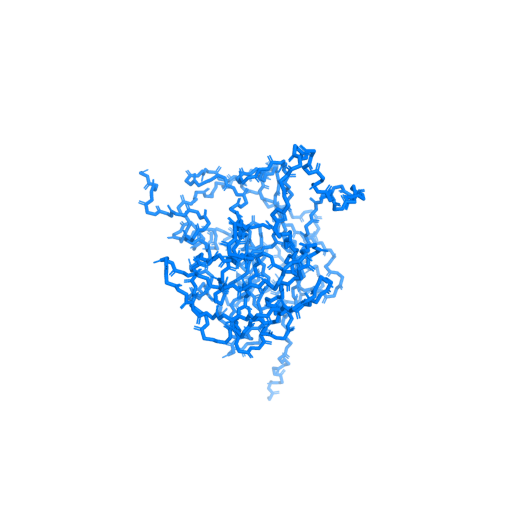4 GLU A CA 1
ATOM 833 C C . GLU A 1 114 ? -26.168 1.940 20.218 1.00 87.69 114 GLU A C 1
ATOM 835 O O . GLU A 1 114 ? -26.846 1.918 19.192 1.00 87.69 114 GLU A O 1
ATOM 840 N N . THR A 1 115 ? -24.938 2.461 20.241 1.00 86.62 115 THR A N 1
ATOM 841 C CA . THR A 1 115 ? -24.216 2.911 19.046 1.00 86.62 115 THR A CA 1
ATOM 842 C C . THR A 1 115 ? -23.077 1.955 18.728 1.00 86.62 115 THR A C 1
ATOM 844 O O . THR A 1 115 ? -22.294 1.573 19.602 1.00 86.62 115 THR A O 1
ATOM 847 N N . ARG A 1 116 ? -22.929 1.618 17.444 1.00 89.81 116 ARG A N 1
ATOM 848 C CA . ARG A 1 116 ? -21.917 0.680 16.956 1.00 89.81 116 ARG A CA 1
ATOM 849 C C . ARG A 1 116 ? -21.036 1.304 15.881 1.00 89.81 116 ARG A C 1
ATOM 851 O O . ARG A 1 116 ? -21.514 1.697 14.822 1.00 89.81 116 ARG A O 1
ATOM 858 N N . SER A 1 117 ? -19.729 1.279 16.115 1.00 86.19 117 SER A N 1
ATOM 859 C CA . SER A 1 117 ? -18.715 1.787 15.191 1.00 86.19 117 SER A CA 1
ATOM 860 C C . SER A 1 117 ? -17.755 0.676 14.780 1.00 86.19 117 SER A C 1
ATOM 862 O O . SER A 1 117 ? -17.172 -0.006 15.624 1.00 86.19 117 SER A O 1
ATOM 864 N N . ARG A 1 118 ? -17.585 0.474 13.469 1.00 84.69 118 ARG A N 1
ATOM 865 C CA . ARG A 1 118 ? -16.661 -0.530 12.919 1.00 84.69 118 ARG A CA 1
ATOM 866 C C . ARG A 1 118 ? -15.211 -0.112 13.168 1.00 84.69 118 ARG A C 1
ATOM 868 O O . ARG A 1 118 ? -14.846 1.033 12.916 1.00 84.69 118 ARG A O 1
ATOM 875 N N . VAL A 1 119 ? -14.388 -1.072 13.578 1.00 83.19 119 VAL A N 1
ATOM 876 C CA . VAL A 1 119 ? -12.935 -0.934 13.691 1.00 83.19 119 VAL A CA 1
ATOM 877 C C . VAL A 1 119 ? -12.248 -2.038 12.900 1.00 83.19 119 VAL A C 1
ATOM 879 O O . VAL A 1 119 ? -12.637 -3.199 12.993 1.00 83.19 119 VAL A O 1
ATOM 882 N N . VAL A 1 120 ? -11.218 -1.708 12.128 1.00 76.25 120 VAL A N 1
ATOM 883 C CA . VAL A 1 120 ? -10.379 -2.713 11.455 1.00 76.25 120 VAL A CA 1
ATOM 884 C C . VAL A 1 120 ? -9.038 -2.803 12.157 1.00 76.25 120 VAL A C 1
ATOM 886 O O . VAL A 1 120 ? -8.355 -1.796 12.316 1.00 76.25 120 VAL A O 1
ATOM 889 N N . VAL A 1 121 ? -8.668 -4.011 12.567 1.00 77.88 121 VAL A N 1
ATOM 890 C CA . VAL A 1 121 ? -7.344 -4.320 13.101 1.00 77.88 121 VAL A CA 1
ATOM 891 C C . VAL A 1 121 ? -6.556 -5.035 12.011 1.00 77.88 121 VAL A C 1
ATOM 893 O O . VAL A 1 121 ? -7.012 -6.067 11.519 1.00 77.88 121 VAL A O 1
ATOM 896 N N . ALA A 1 122 ? -5.385 -4.524 11.642 1.00 72.81 122 ALA A N 1
ATOM 897 C CA . ALA A 1 122 ? -4.495 -5.147 10.664 1.00 72.81 122 ALA A CA 1
ATOM 898 C C . ALA A 1 122 ? -3.076 -5.241 11.232 1.00 72.81 122 ALA A C 1
ATOM 900 O O . ALA A 1 122 ? -2.486 -4.234 11.593 1.00 72.81 122 ALA A O 1
ATOM 901 N N . ARG A 1 123 ? -2.533 -6.458 11.363 1.00 75.00 123 ARG A N 1
ATOM 902 C CA . ARG A 1 123 ? -1.163 -6.669 11.858 1.00 75.00 123 ARG A CA 1
ATOM 903 C C . ARG A 1 123 ? -0.191 -6.872 10.703 1.00 75.00 123 ARG A C 1
ATOM 905 O O . ARG A 1 123 ? -0.393 -7.780 9.896 1.00 75.00 123 ARG A O 1
ATOM 912 N N . GLY A 1 124 ? 0.879 -6.079 10.683 1.00 76.69 124 GLY A N 1
ATOM 913 C CA . GLY A 1 124 ? 1.973 -6.190 9.714 1.00 76.69 124 GLY A CA 1
ATOM 914 C C . GLY A 1 124 ? 1.684 -5.575 8.345 1.00 76.69 124 GLY A C 1
ATOM 915 O O . GLY A 1 124 ? 2.479 -5.751 7.431 1.00 76.69 124 GLY A O 1
ATOM 916 N N . TRP A 1 125 ? 0.557 -4.883 8.182 1.00 83.38 125 TRP A N 1
ATOM 917 C CA . TRP A 1 125 ? 0.277 -4.070 7.004 1.00 83.38 125 TRP A CA 1
ATOM 918 C C . TRP A 1 125 ? -0.639 -2.912 7.379 1.00 83.38 125 TRP A C 1
ATOM 920 O O . TRP A 1 125 ? -1.482 -3.033 8.271 1.00 83.38 125 TRP A O 1
ATOM 930 N N . SER A 1 126 ? -0.502 -1.822 6.639 1.00 81.88 126 SER A N 1
ATOM 931 C CA . SER A 1 126 ? -1.344 -0.639 6.734 1.00 81.88 126 SER A CA 1
ATOM 932 C C . SER A 1 126 ? -1.799 -0.257 5.323 1.00 81.88 126 SER A C 1
ATOM 934 O O . SER A 1 126 ? -1.087 -0.556 4.366 1.00 81.88 126 SER A O 1
ATOM 936 N N . PRO A 1 127 ? -2.982 0.339 5.128 1.00 81.19 127 PRO A N 1
ATOM 937 C CA . PRO A 1 127 ? -3.359 0.969 3.876 1.00 81.19 127 PRO A CA 1
ATOM 938 C C . PRO A 1 127 ? -2.838 2.412 3.772 1.00 81.19 127 PRO A C 1
ATOM 940 O O . PRO A 1 127 ? -2.858 3.155 4.751 1.00 81.19 127 PRO A O 1
ATOM 943 N N . ILE A 1 128 ? -2.481 2.853 2.564 1.00 77.25 128 ILE A N 1
ATOM 944 C CA . ILE A 1 128 ? -2.017 4.224 2.295 1.00 77.25 128 ILE A CA 1
ATOM 945 C C . ILE A 1 128 ? -3.137 5.258 2.461 1.00 77.25 128 ILE A C 1
ATOM 947 O O . ILE A 1 128 ? -2.931 6.339 3.004 1.00 77.25 128 ILE A O 1
ATOM 951 N N . ALA A 1 129 ? -4.345 4.922 2.008 1.00 64.56 129 ALA A N 1
ATOM 952 C CA . ALA A 1 129 ? -5.522 5.768 2.094 1.00 64.56 129 ALA A CA 1
ATOM 953 C C . ALA A 1 129 ? -6.759 4.877 2.002 1.00 64.56 129 ALA A C 1
ATOM 955 O O . ALA A 1 129 ? -7.099 4.364 0.945 1.00 64.56 129 ALA A O 1
ATOM 956 N N . THR A 1 130 ? -7.463 4.706 3.120 1.00 60.28 130 THR A N 1
ATOM 957 C CA . THR A 1 130 ? -8.636 3.820 3.244 1.00 60.28 130 THR A CA 1
ATOM 958 C C . THR A 1 130 ? -8.333 2.303 3.070 1.00 60.28 130 THR A C 1
ATOM 960 O O . THR A 1 130 ? -7.404 1.938 2.382 1.00 60.28 130 THR A O 1
ATOM 963 N N . ASP A 1 131 ? -9.034 1.387 3.753 1.00 60.88 131 ASP A N 1
ATOM 964 C CA . ASP A 1 131 ? -8.806 -0.080 3.806 1.00 60.88 131 ASP A CA 1
ATOM 965 C C . ASP A 1 131 ? -9.290 -0.749 2.516 1.00 60.88 131 ASP A C 1
ATOM 967 O O . ASP A 1 131 ? -9.958 -1.782 2.529 1.00 60.88 131 ASP A O 1
ATOM 971 N N . ARG A 1 132 ? -9.052 -0.070 1.401 1.00 71.06 132 ARG A N 1
ATOM 972 C CA . ARG A 1 132 ? -9.696 -0.284 0.122 1.00 71.06 132 ARG A CA 1
ATOM 973 C C . ARG A 1 132 ? -8.610 -0.491 -0.923 1.00 71.06 132 ARG A C 1
ATOM 975 O O . ARG A 1 132 ? -7.590 0.192 -0.867 1.00 71.06 132 ARG A O 1
ATOM 982 N N . PRO A 1 133 ? -8.832 -1.401 -1.879 1.00 85.62 133 PRO A N 1
ATOM 983 C CA . PRO A 1 133 ? -7.921 -1.541 -3.001 1.00 85.62 133 PRO A CA 1
ATOM 984 C C . PRO A 1 133 ? -7.895 -0.245 -3.819 1.00 85.62 133 PRO A C 1
ATOM 986 O O . PRO A 1 133 ? -8.954 0.346 -4.050 1.00 85.62 133 PRO A O 1
ATOM 989 N N . SER A 1 134 ? -6.702 0.163 -4.268 1.00 90.81 134 SER A N 1
ATOM 990 C CA . SER A 1 134 ? -6.506 1.226 -5.272 1.00 90.81 134 SER A CA 1
ATOM 991 C C . SER A 1 134 ? -7.335 0.979 -6.515 1.00 90.81 134 SER A C 1
ATOM 993 O O . SER A 1 134 ? -8.131 1.818 -6.933 1.00 90.81 134 SER A O 1
ATOM 995 N N . TRP A 1 135 ? -7.196 -0.217 -7.061 1.00 93.44 135 TRP A N 1
ATOM 996 C CA . TRP A 1 135 ? -7.769 -0.594 -8.342 1.00 93.44 135 TRP A CA 1
ATOM 997 C C . TRP A 1 135 ? -8.903 -1.592 -8.142 1.00 93.44 135 TRP A C 1
ATOM 999 O O . TRP A 1 135 ? -8.974 -2.265 -7.115 1.00 93.44 135 TRP A O 1
ATOM 1009 N N . ALA A 1 136 ? -9.810 -1.706 -9.107 1.00 92.44 136 ALA A N 1
ATOM 1010 C CA . ALA A 1 136 ? -10.829 -2.747 -9.049 1.00 92.44 136 ALA A CA 1
ATOM 1011 C C . ALA A 1 136 ? -10.171 -4.141 -8.980 1.00 92.44 136 ALA A C 1
ATOM 1013 O O . ALA A 1 136 ? -9.198 -4.414 -9.688 1.00 92.44 136 ALA A O 1
ATOM 1014 N N . SER A 1 137 ? -10.693 -5.029 -8.131 1.00 91.75 137 SER A N 1
ATOM 1015 C CA . SER A 1 137 ? -10.255 -6.430 -8.072 1.00 91.75 137 SER A CA 1
ATOM 1016 C C . SER A 1 137 ? -10.318 -7.092 -9.450 1.00 91.75 137 SER A C 1
ATOM 1018 O O . SER A 1 137 ? -11.221 -6.803 -10.232 1.00 91.75 137 SER A O 1
ATOM 1020 N N . CYS A 1 138 ? -9.370 -7.990 -9.731 1.00 93.06 138 CYS A N 1
ATOM 1021 C CA . CYS A 1 138 ? -9.302 -8.765 -10.979 1.00 93.06 138 CYS A CA 1
ATOM 1022 C C . CYS A 1 138 ? -9.224 -7.919 -12.267 1.00 93.06 138 CYS A C 1
ATOM 1024 O O . CYS A 1 138 ? -9.490 -8.415 -13.360 1.00 93.06 138 CYS A O 1
ATOM 1026 N N . SER A 1 139 ? -8.877 -6.633 -12.160 1.00 95.19 139 SER A N 1
ATOM 1027 C CA . SER A 1 139 ? -8.745 -5.743 -13.312 1.00 95.19 139 SER A CA 1
ATOM 1028 C C . SER A 1 139 ? -7.374 -5.861 -13.982 1.00 95.19 139 SER A C 1
ATOM 1030 O O . SER A 1 139 ? -6.398 -6.363 -13.413 1.00 95.19 139 SER A O 1
ATOM 1032 N N . THR A 1 140 ? -7.305 -5.381 -15.224 1.00 97.25 140 THR A N 1
ATOM 1033 C CA . THR A 1 140 ? -6.035 -5.135 -15.908 1.00 97.25 140 THR A CA 1
ATOM 1034 C C . THR A 1 140 ? -5.647 -3.678 -15.726 1.00 97.25 140 THR A C 1
ATOM 1036 O O . THR A 1 140 ? -6.393 -2.799 -16.140 1.00 97.25 140 THR A O 1
ATOM 1039 N N . ILE A 1 141 ? -4.463 -3.444 -15.171 1.00 97.62 141 ILE A N 1
ATOM 1040 C CA . ILE A 1 141 ? -3.866 -2.125 -15.002 1.00 97.62 141 ILE A CA 1
ATOM 1041 C C . ILE A 1 141 ? -2.768 -1.962 -16.046 1.00 97.62 141 ILE A C 1
ATOM 1043 O O . ILE A 1 141 ? -1.860 -2.790 -16.185 1.00 97.62 141 ILE A 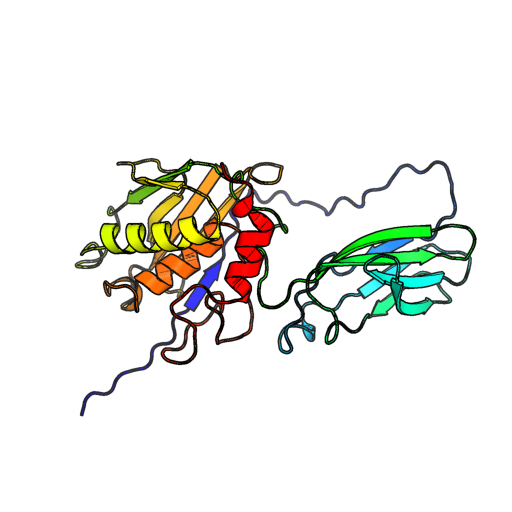O 1
ATOM 1047 N N . THR A 1 142 ? -2.827 -0.877 -16.796 1.00 98.44 142 THR A N 1
ATOM 1048 C CA . THR A 1 142 ? -1.778 -0.503 -17.735 1.00 98.44 142 THR A CA 1
ATOM 1049 C C . THR A 1 142 ? -0.638 0.209 -17.020 1.00 98.44 142 THR A C 1
ATOM 1051 O O . THR A 1 142 ? -0.839 0.998 -16.098 1.00 98.44 142 THR A O 1
ATOM 1054 N N . TRP A 1 143 ? 0.592 -0.025 -17.467 1.00 98.62 143 TRP A N 1
ATOM 1055 C CA . TRP A 1 143 ? 1.744 0.713 -16.962 1.00 98.62 143 TRP A CA 1
ATOM 1056 C C . TRP A 1 143 ? 2.649 1.188 -18.085 1.00 98.62 143 TRP A C 1
ATOM 1058 O O . TRP A 1 143 ? 2.780 0.551 -19.131 1.00 98.62 143 TRP A O 1
ATOM 1068 N N . SER A 1 144 ? 3.302 2.321 -17.862 1.00 98.44 144 SER A N 1
ATOM 1069 C CA . SER A 1 144 ? 4.266 2.884 -18.805 1.00 98.44 144 SER A CA 1
ATOM 1070 C C . SER A 1 144 ? 5.547 3.284 -18.095 1.00 98.44 144 SER A C 1
ATOM 1072 O O . SER A 1 144 ? 5.556 3.529 -16.891 1.00 98.44 144 SER A O 1
ATOM 1074 N N . TYR A 1 145 ? 6.637 3.337 -18.856 1.00 98.31 145 TYR A N 1
ATOM 1075 C CA . TYR A 1 145 ? 7.920 3.813 -18.368 1.00 98.31 145 TYR A CA 1
ATOM 1076 C C . TYR A 1 145 ? 8.322 5.086 -19.110 1.00 98.31 145 TYR A C 1
ATOM 1078 O O . TYR A 1 145 ? 8.427 5.067 -20.339 1.00 98.31 145 TYR A O 1
ATOM 1086 N N . ASN A 1 146 ? 8.557 6.164 -18.361 1.00 97.38 146 ASN A N 1
ATOM 1087 C CA . ASN A 1 146 ? 9.015 7.446 -18.876 1.00 97.38 146 ASN A CA 1
ATOM 1088 C C . ASN A 1 146 ? 10.494 7.681 -18.521 1.00 97.38 146 ASN A C 1
ATOM 1090 O O . ASN A 1 146 ? 10.830 7.987 -17.375 1.00 97.38 146 ASN A O 1
ATOM 1094 N N . SER A 1 147 ? 11.364 7.584 -19.529 1.00 96.25 147 SER A N 1
ATOM 1095 C CA . SER A 1 147 ? 12.813 7.775 -19.404 1.00 96.25 147 SER A CA 1
ATOM 1096 C C . SER A 1 147 ? 13.275 9.228 -19.545 1.00 96.25 147 SER A C 1
ATOM 1098 O O . SER A 1 147 ? 14.472 9.484 -19.480 1.00 96.25 147 SER A O 1
ATOM 1100 N N . SER A 1 148 ? 12.376 10.205 -19.725 1.00 95.75 148 SER A N 1
ATOM 1101 C CA . SER A 1 148 ? 12.764 11.586 -20.075 1.00 95.75 148 SER A CA 1
ATOM 1102 C C . SER A 1 148 ? 13.704 12.260 -19.071 1.00 95.75 148 SER A C 1
ATOM 1104 O O . SER A 1 148 ? 14.431 13.186 -19.425 1.00 95.75 148 SER A O 1
ATOM 1106 N N . ARG A 1 149 ? 13.695 11.805 -17.814 1.00 96.31 149 ARG A N 1
ATOM 1107 C CA . ARG A 1 149 ? 14.536 12.324 -16.728 1.00 96.31 149 ARG A CA 1
ATOM 1108 C C . ARG A 1 149 ? 15.532 11.300 -16.187 1.00 96.31 149 ARG A C 1
ATOM 1110 O O . ARG A 1 149 ? 16.084 11.528 -15.110 1.00 96.31 149 ARG A O 1
ATOM 1117 N N . ALA A 1 150 ? 15.739 10.188 -16.884 1.00 95.94 150 ALA A N 1
ATOM 1118 C CA . ALA A 1 150 ? 16.624 9.137 -16.416 1.00 95.94 150 ALA A CA 1
ATOM 1119 C C . ALA A 1 150 ? 18.076 9.634 -16.296 1.00 95.94 150 ALA A C 1
ATOM 1121 O O . ALA A 1 150 ? 18.591 10.279 -17.213 1.00 95.94 150 ALA A O 1
ATOM 1122 N N . PRO A 1 151 ? 18.762 9.361 -15.173 1.00 93.88 151 PRO A N 1
ATOM 1123 C CA . PRO A 1 151 ? 20.185 9.637 -15.063 1.00 93.88 151 PRO A CA 1
ATOM 1124 C C . PRO A 1 151 ? 20.974 8.676 -15.961 1.00 93.88 151 PRO A C 1
ATOM 1126 O O . PRO A 1 151 ? 20.510 7.583 -16.297 1.00 93.88 151 PRO A O 1
ATOM 1129 N N . ARG A 1 152 ? 22.210 9.050 -16.315 1.00 91.31 152 ARG A N 1
ATOM 1130 C CA . ARG A 1 152 ? 23.102 8.198 -17.115 1.00 91.31 152 ARG A CA 1
ATOM 1131 C C . ARG A 1 152 ? 23.208 6.799 -16.496 1.00 91.31 152 ARG A C 1
ATOM 1133 O O . ARG A 1 152 ? 23.579 6.661 -15.334 1.00 91.31 152 ARG A O 1
ATOM 1140 N N . GLY A 1 153 ? 22.885 5.775 -17.286 1.00 86.62 153 GLY A N 1
ATOM 1141 C CA . GLY A 1 153 ? 22.902 4.372 -16.859 1.00 86.62 153 GLY A CA 1
ATOM 1142 C C . GLY A 1 153 ? 21.684 3.916 -16.043 1.00 86.62 153 GLY A C 1
ATOM 1143 O O . GLY A 1 153 ? 21.500 2.714 -15.887 1.00 86.62 153 GLY A O 1
ATOM 1144 N N . GLY A 1 154 ? 20.815 4.824 -15.585 1.00 87.38 154 GLY A N 1
ATOM 1145 C CA . GLY A 1 154 ? 19.622 4.477 -14.803 1.00 87.38 154 GLY A CA 1
ATOM 1146 C C . GLY A 1 154 ? 18.578 3.686 -15.599 1.00 87.38 154 GLY A C 1
ATOM 1147 O O . GLY A 1 154 ? 17.915 2.812 -15.051 1.00 87.38 154 GLY A O 1
ATOM 1148 N N . ASP A 1 155 ? 18.481 3.924 -16.909 1.00 89.75 155 ASP A N 1
ATOM 1149 C CA . ASP A 1 155 ? 17.543 3.228 -17.804 1.00 89.75 155 ASP A CA 1
ATOM 1150 C C . ASP A 1 155 ? 17.854 1.742 -18.026 1.00 89.75 155 ASP A C 1
ATOM 1152 O O . ASP A 1 155 ? 16.999 0.983 -18.497 1.00 89.75 155 ASP A O 1
ATOM 1156 N N . VAL A 1 156 ? 19.082 1.307 -17.737 1.00 91.69 156 VAL A N 1
ATOM 1157 C CA . VAL A 1 156 ? 19.542 -0.040 -18.083 1.00 91.69 156 VAL A CA 1
ATOM 1158 C C . VAL A 1 156 ? 18.680 -1.073 -17.366 1.00 91.69 156 VAL A C 1
ATOM 1160 O O . VAL A 1 156 ? 18.645 -1.115 -16.142 1.00 91.69 156 VAL A O 1
ATOM 1163 N N . ALA A 1 157 ? 17.995 -1.923 -18.136 1.00 93.31 157 ALA A N 1
ATOM 1164 C CA . ALA A 1 157 ? 17.128 -3.001 -17.655 1.00 93.31 157 ALA A CA 1
ATOM 1165 C C . ALA A 1 157 ? 15.905 -2.581 -16.807 1.00 93.31 157 ALA A C 1
ATOM 1167 O O . ALA A 1 157 ? 15.207 -3.452 -16.293 1.00 93.31 157 ALA A O 1
ATOM 1168 N N . ILE A 1 158 ? 15.551 -1.294 -16.724 1.00 95.12 158 ILE A N 1
ATOM 1169 C CA . ILE A 1 158 ? 14.432 -0.845 -15.874 1.00 95.12 158 ILE A CA 1
ATOM 1170 C C . ILE A 1 158 ? 13.092 -1.502 -16.234 1.00 95.12 158 ILE A C 1
ATOM 1172 O O . ILE A 1 158 ? 12.378 -1.982 -15.361 1.00 95.12 158 ILE A O 1
ATOM 1176 N N . ARG A 1 159 ? 12.775 -1.646 -17.529 1.00 96.19 159 ARG A N 1
ATOM 1177 C CA . ARG A 1 159 ? 11.555 -2.346 -17.972 1.00 96.19 159 ARG A CA 1
ATOM 1178 C C . ARG A 1 159 ? 11.546 -3.828 -17.584 1.00 96.19 159 ARG A C 1
ATOM 1180 O O . ARG A 1 159 ? 10.469 -4.397 -17.449 1.00 96.19 159 ARG A O 1
ATOM 1187 N N . LYS A 1 160 ? 12.718 -4.463 -17.448 1.00 96.00 160 LYS A N 1
ATOM 1188 C CA . LYS A 1 160 ? 12.835 -5.849 -16.970 1.00 96.00 160 LYS A CA 1
ATOM 1189 C C . LYS A 1 160 ? 12.516 -5.916 -15.477 1.00 96.00 160 LYS A C 1
ATOM 1191 O O . LYS A 1 160 ? 11.724 -6.766 -15.089 1.00 96.00 160 LYS A O 1
ATOM 1196 N N . ASP A 1 161 ? 13.066 -4.998 -14.683 1.00 96.06 161 ASP A N 1
ATOM 1197 C CA . ASP A 1 161 ? 12.802 -4.939 -13.241 1.00 96.06 161 ASP A CA 1
ATOM 1198 C C . ASP A 1 161 ? 11.322 -4.663 -12.952 1.00 96.06 161 ASP A C 1
ATOM 1200 O O . ASP A 1 161 ? 10.708 -5.391 -12.179 1.00 96.06 161 ASP A O 1
ATOM 1204 N N . VAL A 1 162 ? 10.726 -3.686 -13.648 1.00 97.69 162 VAL A N 1
ATOM 1205 C CA . VAL A 1 162 ? 9.297 -3.354 -13.517 1.00 97.69 162 VAL A CA 1
ATOM 1206 C C . VAL A 1 162 ? 8.403 -4.547 -13.868 1.00 97.69 162 VAL A C 1
ATOM 1208 O O . VAL A 1 162 ? 7.456 -4.828 -13.139 1.00 97.69 162 VAL A O 1
ATOM 1211 N N . ARG A 1 163 ? 8.703 -5.286 -14.949 1.00 97.88 163 ARG A N 1
ATOM 1212 C CA . ARG A 1 163 ? 7.931 -6.486 -15.320 1.00 97.88 163 ARG A CA 1
ATOM 1213 C C . ARG A 1 163 ? 7.957 -7.551 -14.229 1.00 97.88 163 ARG A C 1
ATOM 1215 O O . ARG A 1 163 ? 6.898 -8.022 -13.842 1.00 97.88 163 ARG A O 1
ATOM 1222 N N . ALA A 1 164 ? 9.137 -7.877 -13.713 1.00 97.00 164 ALA A N 1
ATOM 1223 C CA . ALA A 1 164 ? 9.283 -8.891 -12.671 1.00 97.00 164 ALA A CA 1
ATOM 1224 C C . ALA A 1 164 ? 8.582 -8.491 -11.356 1.00 97.00 164 ALA A C 1
ATOM 1226 O O . ALA A 1 164 ? 7.971 -9.328 -10.686 1.00 97.00 164 ALA A O 1
ATOM 1227 N N . VAL A 1 165 ? 8.605 -7.201 -11.004 1.00 97.81 165 VAL A N 1
ATOM 1228 C CA . VAL A 1 165 ? 7.841 -6.682 -9.860 1.00 97.81 165 VAL A CA 1
ATOM 1229 C C . VAL A 1 165 ? 6.340 -6.831 -10.090 1.00 97.81 165 VAL A C 1
ATOM 1231 O O . VAL A 1 165 ? 5.631 -7.330 -9.218 1.00 97.81 165 VAL A O 1
ATOM 1234 N N . PHE A 1 166 ? 5.840 -6.438 -11.259 1.00 98.12 166 PHE A N 1
ATOM 1235 C CA . PHE A 1 166 ? 4.415 -6.551 -11.548 1.00 98.12 166 PHE A CA 1
ATOM 1236 C C . PHE A 1 166 ? 3.934 -7.998 -11.695 1.00 98.12 166 PHE A C 1
ATOM 1238 O O . PHE A 1 166 ? 2.810 -8.286 -11.300 1.00 98.12 166 PHE A O 1
ATOM 1245 N N . GLU A 1 167 ? 4.772 -8.927 -12.156 1.00 97.19 167 GLU A N 1
ATOM 1246 C CA . GLU A 1 167 ? 4.490 -10.368 -12.075 1.00 97.19 167 GLU A CA 1
ATOM 1247 C C . GLU A 1 167 ? 4.348 -10.827 -10.616 1.00 97.19 167 GLU A C 1
ATOM 1249 O O . GLU A 1 167 ? 3.384 -11.509 -10.266 1.00 97.19 167 GLU A O 1
ATOM 1254 N N . THR A 1 168 ? 5.253 -10.383 -9.738 1.00 96.38 168 THR A N 1
ATOM 1255 C CA . THR A 1 168 ? 5.186 -10.677 -8.297 1.00 96.38 168 THR A CA 1
ATOM 1256 C C . THR A 1 168 ? 3.895 -10.143 -7.668 1.00 96.38 168 THR A C 1
ATOM 1258 O O . THR A 1 168 ? 3.232 -10.850 -6.908 1.00 96.38 168 THR A O 1
ATOM 1261 N N . LEU A 1 169 ? 3.511 -8.904 -7.992 1.00 97.44 169 LEU A N 1
ATOM 1262 C CA . LEU A 1 169 ? 2.290 -8.282 -7.476 1.00 97.44 169 LEU A CA 1
ATOM 1263 C C . LEU A 1 169 ? 1.028 -8.926 -8.061 1.00 97.44 169 LEU A C 1
ATOM 1265 O O . LEU A 1 169 ? 0.051 -9.122 -7.338 1.00 97.44 169 LEU A O 1
ATOM 1269 N N . SER A 1 170 ? 1.055 -9.313 -9.337 1.00 96.88 170 SER A N 1
ATOM 1270 C CA . SER A 1 170 ? -0.041 -10.028 -9.999 1.00 96.88 170 SER A CA 1
ATOM 1271 C C . SER A 1 170 ? -0.377 -11.328 -9.268 1.00 96.88 170 SER A C 1
ATOM 1273 O O . SER A 1 170 ? -1.531 -11.548 -8.898 1.00 96.88 170 SER A O 1
ATOM 1275 N N . ALA A 1 171 ? 0.642 -12.122 -8.923 1.00 94.69 171 ALA A N 1
ATOM 1276 C CA . ALA A 1 171 ? 0.477 -13.399 -8.231 1.00 94.69 171 ALA A CA 1
ATOM 1277 C C . ALA A 1 171 ? -0.194 -13.295 -6.846 1.00 94.69 171 ALA A C 1
ATOM 1279 O O . ALA A 1 171 ? -0.758 -14.275 -6.361 1.00 94.69 171 ALA A O 1
ATOM 1280 N N . VAL A 1 172 ? -0.129 -12.136 -6.179 1.00 94.75 172 VAL A N 1
ATOM 1281 C CA . VAL A 1 172 ? -0.691 -11.949 -4.826 1.00 94.75 172 VAL A CA 1
ATOM 1282 C C . VAL A 1 172 ? -1.965 -11.107 -4.790 1.00 94.75 172 VAL A C 1
ATOM 1284 O O . VAL A 1 172 ? -2.624 -11.051 -3.753 1.00 94.75 172 VAL A O 1
ATOM 1287 N N . THR A 1 173 ? -2.323 -10.464 -5.902 1.00 95.75 173 THR A N 1
ATOM 1288 C CA . THR A 1 173 ? -3.499 -9.584 -6.002 1.00 95.75 173 THR A CA 1
ATOM 1289 C C . THR A 1 173 ? -4.563 -10.098 -6.963 1.00 95.75 173 THR A C 1
ATOM 1291 O O . THR A 1 173 ? -5.730 -9.765 -6.789 1.00 95.75 173 THR A O 1
ATOM 1294 N N . GLY A 1 174 ? -4.193 -10.909 -7.959 1.00 95.06 174 GLY A N 1
ATOM 1295 C CA . GLY A 1 174 ? -5.079 -11.277 -9.067 1.00 95.06 174 GLY A CA 1
ATOM 1296 C C . GLY A 1 174 ? -5.254 -10.157 -10.100 1.00 95.06 174 GLY A C 1
ATOM 1297 O O . GLY A 1 174 ? -6.012 -10.311 -11.052 1.00 95.06 174 GLY A O 1
ATOM 1298 N N . LEU A 1 175 ? -4.559 -9.027 -9.935 1.00 96.69 175 LEU A N 1
ATOM 1299 C CA . LEU A 1 175 ? -4.483 -7.979 -10.948 1.00 96.69 175 LEU A CA 1
ATOM 1300 C C . LEU A 1 175 ? -3.588 -8.427 -12.102 1.00 96.69 175 LEU A C 1
ATOM 1302 O O . LEU A 1 175 ? -2.599 -9.129 -11.895 1.00 96.69 175 LEU A O 1
ATOM 1306 N N . THR A 1 176 ? -3.880 -7.953 -13.308 1.00 97.69 176 THR A N 1
ATOM 1307 C CA . THR A 1 176 ? -2.990 -8.119 -14.467 1.00 97.69 176 THR A CA 1
ATOM 1308 C C . THR A 1 176 ? -2.316 -6.794 -14.795 1.00 97.69 176 THR A C 1
ATOM 1310 O O . THR A 1 176 ? -2.970 -5.758 -14.803 1.00 97.69 176 THR A O 1
ATOM 1313 N N . PHE A 1 177 ? -1.020 -6.807 -15.111 1.00 98.38 177 PHE A N 1
ATOM 1314 C CA . PHE A 1 177 ? -0.271 -5.592 -15.439 1.00 98.38 177 PHE A CA 1
ATOM 1315 C C . PHE A 1 177 ? 0.199 -5.604 -16.891 1.00 98.38 177 PHE A C 1
ATOM 1317 O O . PHE A 1 177 ? 1.067 -6.391 -17.272 1.00 98.38 177 PHE A O 1
ATOM 1324 N N . LYS A 1 178 ? -0.340 -4.699 -17.711 1.00 98.31 178 LYS A N 1
ATOM 1325 C CA . LYS A 1 178 ? -0.057 -4.645 -19.150 1.00 98.31 178 LYS A CA 1
ATOM 1326 C C . LYS A 1 178 ? 0.856 -3.464 -19.502 1.00 98.31 178 LYS A C 1
ATOM 1328 O O . LYS A 1 178 ? 0.462 -2.316 -19.296 1.00 98.31 178 LYS A O 1
ATOM 1333 N N . PRO A 1 179 ? 2.050 -3.694 -20.080 1.00 98.12 179 PRO A N 1
ATOM 1334 C CA . PRO A 1 179 ? 2.891 -2.597 -20.539 1.00 98.12 179 PRO A CA 1
ATOM 1335 C C . PRO A 1 179 ? 2.248 -1.864 -21.720 1.00 98.12 179 PRO A C 1
ATOM 1337 O O . PRO A 1 179 ? 1.778 -2.488 -22.672 1.00 98.12 179 PRO A O 1
ATOM 1340 N N . VAL A 1 180 ? 2.316 -0.536 -21.697 1.00 98.44 180 VAL A N 1
ATOM 1341 C CA . VAL A 1 180 ? 1.983 0.349 -22.819 1.00 98.44 180 VAL A CA 1
ATOM 1342 C C . VAL A 1 180 ? 3.142 1.312 -23.101 1.00 98.44 180 VAL A C 1
ATOM 1344 O O . VAL A 1 180 ? 4.055 1.488 -22.287 1.00 98.44 180 VAL A O 1
ATOM 1347 N N . SER A 1 181 ? 3.157 1.913 -24.293 1.00 95.81 181 SER A N 1
ATOM 1348 C CA . SER A 1 181 ? 4.246 2.804 -24.720 1.00 95.81 181 SER A CA 1
ATOM 1349 C C . SER A 1 181 ? 4.255 4.132 -23.958 1.00 95.81 181 SER A C 1
ATOM 1351 O O . SER A 1 181 ? 5.327 4.644 -23.644 1.00 95.81 181 SER A O 1
ATOM 1353 N N . SER A 1 182 ? 3.078 4.667 -23.629 1.00 95.38 182 SER A N 1
ATOM 1354 C CA . SER A 1 182 ? 2.883 5.914 -22.883 1.00 95.38 182 SER A CA 1
ATOM 1355 C C . SER A 1 182 ? 1.497 5.935 -22.228 1.00 95.38 182 SER A C 1
ATOM 1357 O O . SER A 1 182 ? 0.654 5.109 -22.574 1.00 95.38 182 SER A O 1
ATOM 1359 N N . LYS A 1 183 ? 1.265 6.879 -21.302 1.00 92.88 183 LYS A N 1
ATOM 1360 C CA . LYS A 1 183 ? -0.034 7.106 -20.635 1.00 92.88 183 LYS A CA 1
ATOM 1361 C C . LYS A 1 183 ? -0.620 5.858 -19.949 1.00 92.88 183 LYS A C 1
ATOM 1363 O O . LYS A 1 183 ? -1.829 5.667 -19.957 1.00 92.88 183 LYS A O 1
ATOM 1368 N N . GLY A 1 184 ? 0.235 5.009 -19.379 1.00 97.12 184 GLY A N 1
ATOM 1369 C CA . GLY A 1 184 ? -0.236 3.923 -18.517 1.00 97.12 184 GLY A CA 1
ATOM 1370 C C . GLY A 1 184 ? -0.847 4.474 -17.230 1.00 97.12 184 GLY A C 1
ATOM 1371 O O . GLY A 1 184 ? -0.418 5.526 -16.756 1.00 97.12 184 GLY A O 1
ATOM 1372 N N . GLU A 1 185 ? -1.808 3.753 -16.663 1.00 97.88 185 GLU A N 1
ATOM 1373 C CA . GLU A 1 185 ? -2.448 4.093 -15.387 1.00 97.88 185 GLU A CA 1
ATOM 1374 C C . GLU A 1 185 ? -1.436 4.174 -14.243 1.00 97.88 185 GLU A C 1
ATOM 1376 O O . GLU A 1 185 ? -1.522 5.083 -13.422 1.00 97.88 185 GLU A O 1
ATOM 1381 N N . ILE A 1 186 ? -0.432 3.288 -14.232 1.00 98.38 186 ILE A N 1
ATOM 1382 C CA . ILE A 1 186 ? 0.760 3.428 -13.389 1.00 98.38 186 ILE A CA 1
ATOM 1383 C C . ILE A 1 186 ? 1.940 3.915 -14.236 1.00 98.38 186 ILE A C 1
ATOM 1385 O O . ILE A 1 186 ? 2.389 3.245 -15.173 1.00 98.38 186 ILE A O 1
ATOM 1389 N N . VAL A 1 187 ? 2.489 5.079 -13.891 1.00 98.31 187 VAL A N 1
ATOM 1390 C CA . VAL A 1 187 ? 3.670 5.633 -14.567 1.00 98.31 187 VAL A CA 1
ATOM 1391 C C . VAL A 1 187 ? 4.918 5.407 -13.722 1.00 98.31 187 VAL A C 1
ATOM 1393 O O . VAL A 1 187 ? 5.064 5.988 -12.649 1.00 98.31 187 VAL A O 1
ATOM 1396 N N . VAL A 1 188 ? 5.854 4.613 -14.241 1.00 98.38 188 VAL A N 1
ATOM 1397 C CA . VAL A 1 188 ? 7.210 4.508 -13.692 1.00 98.38 188 VAL A CA 1
ATOM 1398 C C . VAL A 1 188 ? 8.069 5.601 -14.321 1.00 98.38 188 VAL A C 1
ATOM 1400 O O . VAL A 1 188 ? 8.131 5.713 -15.550 1.00 98.38 188 VAL A O 1
ATOM 1403 N N . ARG A 1 189 ? 8.722 6.428 -13.508 1.00 97.44 189 ARG A N 1
ATOM 1404 C CA . ARG A 1 189 ? 9.486 7.590 -13.983 1.00 97.44 189 ARG A CA 1
ATOM 1405 C C . ARG A 1 189 ? 10.673 7.909 -13.087 1.00 97.44 189 ARG A C 1
ATOM 1407 O O . ARG A 1 189 ? 10.790 7.386 -11.987 1.00 97.44 189 ARG A O 1
ATOM 1414 N N . TRP A 1 190 ? 11.517 8.818 -13.558 1.00 97.31 190 TRP A N 1
ATOM 1415 C CA . TRP A 1 190 ? 12.580 9.425 -12.761 1.00 97.31 190 TRP A CA 1
ATOM 1416 C C . TRP A 1 190 ? 12.199 10.829 -12.316 1.00 97.31 190 TRP A C 1
ATOM 1418 O O . TRP A 1 190 ? 11.626 11.601 -13.092 1.00 97.31 190 TRP A O 1
ATOM 1428 N N . GLY A 1 191 ? 12.581 11.189 -11.097 1.00 94.62 191 GLY A N 1
ATOM 1429 C CA . GLY A 1 191 ? 12.282 12.500 -10.549 1.00 94.62 191 GLY A CA 1
ATOM 1430 C C . GLY A 1 191 ? 13.180 12.909 -9.396 1.00 94.62 191 GLY A C 1
ATOM 1431 O O . GLY A 1 191 ? 14.323 12.454 -9.286 1.00 94.62 191 GLY A O 1
ATOM 1432 N N . ASP A 1 192 ? 12.675 13.853 -8.613 1.00 90.44 192 ASP A N 1
ATOM 1433 C CA . ASP A 1 192 ? 13.350 14.365 -7.428 1.00 90.44 192 ASP A CA 1
ATOM 1434 C C . ASP A 1 192 ? 12.508 13.984 -6.218 1.00 90.44 192 ASP A C 1
ATOM 1436 O O . ASP A 1 192 ? 11.421 14.517 -6.011 1.00 90.44 192 ASP A O 1
ATOM 1440 N N . ALA A 1 193 ? 13.016 13.023 -5.456 1.00 87.00 193 ALA A N 1
ATOM 1441 C CA . ALA A 1 193 ? 12.301 12.421 -4.346 1.00 87.00 193 ALA A CA 1
ATOM 1442 C C . ALA A 1 193 ? 12.597 13.108 -2.999 1.00 87.00 193 ALA A C 1
ATOM 1444 O O . ALA A 1 193 ? 12.325 12.535 -1.948 1.00 87.00 193 ALA A O 1
ATOM 1445 N N . GLY A 1 194 ? 13.184 14.313 -2.995 1.00 83.88 194 GLY A N 1
ATOM 1446 C CA . GLY A 1 194 ? 13.307 15.123 -1.775 1.00 83.88 194 GLY A CA 1
ATOM 1447 C C . GLY A 1 194 ? 14.119 14.463 -0.653 1.00 83.88 194 GLY A C 1
ATOM 1448 O O . GLY A 1 194 ? 13.810 14.640 0.521 1.00 83.88 194 GLY A O 1
ATOM 1449 N N . GLY A 1 195 ? 15.141 13.678 -1.009 1.00 83.50 195 GLY A N 1
ATOM 1450 C CA . GLY A 1 195 ? 15.991 12.940 -0.064 1.00 83.50 195 GLY A CA 1
ATOM 1451 C C . GLY A 1 195 ? 15.603 11.473 0.152 1.00 83.50 195 GLY A C 1
ATOM 1452 O O . GLY A 1 195 ? 16.360 10.753 0.800 1.00 83.50 195 GLY A O 1
ATOM 1453 N N . ALA A 1 196 ? 14.480 11.020 -0.410 1.00 90.19 196 ALA A N 1
ATOM 1454 C CA . ALA A 1 196 ? 14.177 9.602 -0.573 1.00 90.19 196 ALA A CA 1
ATOM 1455 C C . ALA A 1 196 ? 14.861 9.027 -1.830 1.00 90.19 196 ALA A C 1
ATOM 1457 O O . ALA A 1 196 ? 15.282 9.760 -2.734 1.00 90.19 196 ALA A O 1
ATOM 1458 N N . ASP A 1 197 ? 14.970 7.705 -1.907 1.00 91.88 197 ASP A N 1
ATOM 1459 C CA . ASP A 1 197 ? 15.433 7.007 -3.107 1.00 91.88 197 ASP A CA 1
ATOM 1460 C C . ASP A 1 197 ? 14.290 6.732 -4.091 1.00 91.88 197 ASP A C 1
ATOM 1462 O O . ASP A 1 197 ? 14.540 6.578 -5.289 1.00 91.88 197 ASP A O 1
ATOM 1466 N N . GLY A 1 198 ? 13.046 6.720 -3.610 1.00 93.56 198 GLY A N 1
ATOM 1467 C CA . GLY A 1 198 ? 11.846 6.578 -4.420 1.00 93.56 198 GLY A CA 1
ATOM 1468 C C . GLY A 1 198 ? 10.604 7.165 -3.753 1.00 93.56 198 GLY A C 1
ATOM 1469 O O . GLY A 1 198 ? 10.606 7.472 -2.560 1.00 93.56 198 GLY A O 1
ATOM 1470 N N . LEU A 1 199 ? 9.571 7.370 -4.570 1.00 93.88 199 LEU A N 1
ATOM 1471 C CA . LEU A 1 199 ? 8.224 7.742 -4.151 1.00 93.88 199 LEU A CA 1
ATOM 1472 C C . LEU A 1 199 ? 7.199 6.871 -4.872 1.00 93.88 199 LEU A C 1
ATOM 1474 O O . LEU A 1 199 ? 7.250 6.708 -6.095 1.00 93.88 199 LEU A O 1
ATOM 1478 N N . GLY A 1 200 ? 6.210 6.407 -4.128 1.00 93.25 200 GLY A N 1
ATOM 1479 C CA . GLY A 1 200 ? 5.097 5.615 -4.619 1.00 93.25 200 GLY A CA 1
ATOM 1480 C C . GLY A 1 200 ? 3.786 6.260 -4.216 1.00 93.25 200 GLY A C 1
ATOM 1481 O O . GLY A 1 200 ? 3.646 6.818 -3.123 1.00 93.25 200 GLY A O 1
ATOM 1482 N N . GLY A 1 201 ? 2.805 6.208 -5.109 1.00 90.00 201 GLY A N 1
ATOM 1483 C CA . GLY A 1 201 ? 1.534 6.850 -4.828 1.00 90.00 201 GLY A CA 1
ATOM 1484 C C . GLY A 1 201 ? 0.430 6.514 -5.806 1.00 90.00 201 GLY A C 1
ATOM 1485 O O . GLY A 1 201 ? 0.632 5.927 -6.872 1.00 90.00 201 GLY A O 1
ATOM 1486 N N . VAL A 1 202 ? -0.767 6.915 -5.398 1.00 90.69 202 VAL A N 1
ATOM 1487 C CA . VAL A 1 202 ? -2.014 6.729 -6.128 1.00 90.69 202 VAL A CA 1
ATOM 1488 C C . VAL A 1 202 ? -2.920 7.939 -5.913 1.00 90.69 202 VAL A C 1
ATOM 1490 O O . VAL A 1 202 ? -2.977 8.516 -4.823 1.00 90.69 202 VAL A O 1
ATOM 1493 N N . SER A 1 203 ? -3.630 8.318 -6.968 1.00 86.44 203 SER A N 1
ATOM 1494 C CA . SER A 1 203 ? -4.678 9.329 -6.968 1.00 86.44 203 SER A CA 1
ATOM 1495 C C . SER A 1 203 ? -6.029 8.676 -7.204 1.00 86.44 203 SER A C 1
ATOM 1497 O O . SER A 1 203 ? -6.172 7.789 -8.047 1.00 86.44 203 SER A O 1
ATOM 1499 N N . TRP A 1 204 ? -7.033 9.149 -6.472 1.00 81.75 204 TRP A N 1
ATOM 1500 C CA . TRP A 1 204 ? -8.339 8.510 -6.372 1.00 81.75 204 TRP A CA 1
ATOM 1501 C C . TRP A 1 204 ? -9.467 9.440 -6.792 1.00 81.75 204 TRP A C 1
ATOM 1503 O O . TRP A 1 204 ? -9.413 10.650 -6.574 1.00 81.75 204 TRP A O 1
ATOM 1513 N N . THR A 1 205 ? -10.537 8.840 -7.302 1.00 75.44 205 THR A N 1
ATOM 1514 C CA . THR A 1 205 ? -11.885 9.422 -7.258 1.00 75.44 205 THR A CA 1
ATOM 1515 C C . THR A 1 205 ? -12.659 8.852 -6.061 1.00 75.44 205 THR A C 1
ATOM 1517 O O . THR A 1 205 ? -12.140 8.021 -5.315 1.00 75.44 205 THR A O 1
ATOM 1520 N N . SER A 1 206 ? -13.894 9.289 -5.804 1.00 72.44 206 SER A N 1
ATOM 1521 C CA . SER A 1 206 ? -14.664 8.823 -4.640 1.00 72.44 206 SER A CA 1
ATOM 1522 C C . SER A 1 206 ? -15.072 7.342 -4.756 1.00 72.44 206 SER A C 1
ATOM 1524 O O . SER A 1 206 ? -15.947 7.015 -5.551 1.00 72.44 206 SER A O 1
ATOM 1526 N N . GLY A 1 207 ? -14.497 6.454 -3.934 1.00 63.59 207 GLY A N 1
ATOM 1527 C CA . GLY A 1 207 ? -14.909 5.042 -3.826 1.00 63.59 207 GLY A CA 1
ATOM 1528 C C . GLY A 1 207 ? -13.744 4.077 -3.541 1.00 63.59 207 GLY A C 1
ATOM 1529 O O . GLY A 1 207 ? -12.609 4.518 -3.429 1.00 63.59 207 GLY A O 1
ATOM 1530 N N . PRO A 1 208 ? -13.990 2.773 -3.312 1.00 63.62 208 PRO A N 1
ATOM 1531 C CA . PRO A 1 208 ? -12.978 1.718 -3.458 1.00 63.62 208 PRO A CA 1
ATOM 1532 C C . PRO A 1 208 ? -12.733 1.386 -4.938 1.00 63.62 208 PRO A C 1
ATOM 1534 O O . PRO A 1 208 ? -13.668 1.450 -5.732 1.00 63.62 208 PRO A O 1
ATOM 1537 N N . GLY A 1 209 ? -11.513 0.972 -5.299 1.00 74.00 209 GLY A N 1
ATOM 1538 C CA . GLY A 1 209 ? -11.183 0.581 -6.676 1.00 74.00 209 GLY A CA 1
ATOM 1539 C C . GLY A 1 209 ? -11.284 1.723 -7.691 1.00 74.00 209 GLY A C 1
ATOM 1540 O O . GLY A 1 209 ? -11.475 1.478 -8.878 1.00 74.00 209 GLY A O 1
ATOM 1541 N N . SER A 1 210 ? -11.217 2.962 -7.207 1.00 82.19 210 SER A N 1
ATOM 1542 C CA . SER A 1 210 ? -11.500 4.191 -7.948 1.00 82.19 210 SER A CA 1
ATOM 1543 C C . SER A 1 210 ? -10.234 5.000 -8.247 1.00 82.19 210 SER A C 1
ATOM 1545 O O . SER A 1 210 ? -10.314 6.205 -8.526 1.00 82.19 210 SER A O 1
ATOM 1547 N N . ALA A 1 211 ? -9.060 4.369 -8.140 1.00 86.44 211 ALA A N 1
ATOM 1548 C CA . ALA A 1 211 ? -7.814 4.973 -8.576 1.00 86.44 211 ALA A CA 1
ATOM 1549 C C . ALA A 1 211 ? -7.916 5.378 -10.049 1.00 86.44 211 ALA A C 1
ATOM 1551 O O . ALA A 1 211 ? -8.404 4.627 -10.891 1.00 86.44 211 ALA A O 1
ATOM 1552 N N . VAL A 1 212 ? -7.461 6.591 -10.342 1.00 88.56 212 VAL A N 1
ATOM 1553 C CA . VAL A 1 212 ? -7.429 7.149 -11.703 1.00 88.56 212 VAL A CA 1
ATOM 1554 C C . VAL A 1 212 ? -6.011 7.276 -12.236 1.00 88.56 212 VAL A C 1
ATOM 1556 O O . VAL A 1 212 ? -5.807 7.365 -13.444 1.00 88.56 212 VAL A O 1
ATOM 1559 N N . SER A 1 213 ? -5.023 7.291 -11.346 1.00 93.06 213 SER A N 1
ATOM 1560 C CA . SER A 1 213 ? -3.614 7.248 -11.709 1.00 93.06 213 SER A CA 1
ATOM 1561 C C . SER A 1 213 ? -2.772 6.763 -10.535 1.00 93.06 213 SER A C 1
ATOM 1563 O O . SER A 1 213 ? -3.109 6.968 -9.371 1.00 93.06 213 SER A O 1
ATOM 1565 N N . GLY A 1 214 ? -1.655 6.122 -10.848 1.00 95.62 214 GLY A N 1
ATOM 1566 C CA . GLY A 1 214 ? -0.616 5.749 -9.904 1.00 95.62 214 GLY A CA 1
ATOM 1567 C C . GLY A 1 214 ? 0.760 6.064 -10.467 1.00 95.62 214 GLY A C 1
ATOM 1568 O O . GLY A 1 214 ? 0.935 6.322 -11.663 1.00 95.62 214 GLY A O 1
ATOM 1569 N N . TYR A 1 215 ? 1.765 6.053 -9.604 1.00 97.00 215 TYR A N 1
ATOM 1570 C CA . TYR A 1 215 ? 3.136 6.263 -10.040 1.00 97.00 215 TYR A CA 1
ATOM 1571 C C . TYR A 1 215 ? 4.148 5.561 -9.145 1.00 97.00 215 TYR A C 1
ATOM 1573 O O . TYR A 1 215 ? 3.908 5.306 -7.967 1.00 97.00 215 TYR A O 1
ATOM 1581 N N . VAL A 1 216 ? 5.300 5.301 -9.756 1.00 97.75 216 VAL A N 1
ATOM 1582 C CA . VAL A 1 216 ? 6.554 4.959 -9.092 1.00 97.75 216 VAL A CA 1
ATOM 1583 C C . VAL A 1 216 ? 7.593 5.943 -9.609 1.00 97.75 216 VAL A C 1
ATOM 1585 O O . VAL A 1 216 ? 7.915 5.956 -10.798 1.00 97.75 216 VAL A O 1
ATOM 1588 N N . GLU A 1 217 ? 8.091 6.803 -8.737 1.00 97.31 217 GLU A N 1
ATOM 1589 C CA . GLU A 1 217 ? 9.113 7.786 -9.056 1.00 97.31 217 GLU A CA 1
ATOM 1590 C C . GLU A 1 217 ? 10.437 7.380 -8.420 1.00 97.31 217 GLU A C 1
ATOM 1592 O O . GLU A 1 217 ? 10.565 7.330 -7.206 1.00 97.31 217 GLU A O 1
ATOM 1597 N N . LEU A 1 218 ? 11.431 7.093 -9.256 1.00 96.69 218 LEU A N 1
ATOM 1598 C CA . LEU A 1 218 ? 12.786 6.771 -8.836 1.00 96.69 218 LEU A CA 1
ATOM 1599 C C . LEU A 1 218 ? 13.616 8.050 -8.716 1.00 96.69 218 LEU A C 1
ATOM 1601 O O . LEU A 1 218 ? 13.630 8.891 -9.624 1.00 96.69 218 LEU A O 1
ATOM 1605 N N . SER A 1 219 ? 14.348 8.184 -7.614 1.00 95.56 219 SER A N 1
ATOM 1606 C CA . SER A 1 219 ? 15.217 9.331 -7.381 1.00 95.56 219 SER A CA 1
ATOM 1607 C C . SER A 1 219 ? 16.398 9.323 -8.339 1.00 95.56 219 SER A C 1
ATOM 1609 O O . SER A 1 219 ? 17.183 8.375 -8.404 1.00 95.56 219 SER A O 1
ATOM 1611 N N . ARG A 1 220 ? 16.576 10.427 -9.062 1.00 94.94 220 ARG A N 1
ATOM 1612 C CA . ARG A 1 220 ? 17.706 10.615 -9.985 1.00 94.94 220 ARG A CA 1
ATOM 1613 C C . ARG A 1 220 ? 19.070 10.600 -9.301 1.00 94.94 220 ARG A C 1
ATOM 1615 O O . ARG A 1 220 ? 20.073 10.336 -9.963 1.00 94.94 220 ARG A O 1
ATOM 1622 N N . THR A 1 221 ? 19.118 10.957 -8.023 1.00 91.81 221 THR A N 1
ATOM 1623 C CA . THR A 1 221 ? 20.362 11.076 -7.253 1.00 91.81 221 THR A CA 1
ATOM 1624 C C . THR A 1 221 ? 20.697 9.790 -6.501 1.00 91.81 221 THR A C 1
ATOM 1626 O O . THR A 1 221 ? 21.859 9.578 -6.158 1.00 91.81 221 THR A O 1
ATOM 1629 N N . SER A 1 222 ? 19.735 8.879 -6.337 1.00 90.81 222 SER A N 1
ATOM 1630 C CA . SER A 1 222 ? 19.943 7.601 -5.655 1.00 90.81 222 SER A CA 1
ATOM 1631 C C . SER A 1 222 ? 20.819 6.649 -6.471 1.00 90.81 222 SER A C 1
ATOM 1633 O O . SER A 1 222 ? 20.560 6.372 -7.644 1.00 90.81 222 SER A O 1
ATOM 1635 N N . GLU A 1 223 ? 21.888 6.136 -5.863 1.00 87.56 223 GLU A N 1
ATOM 1636 C CA . GLU A 1 223 ? 22.674 5.030 -6.434 1.00 87.56 223 GLU A CA 1
ATOM 1637 C C . GLU A 1 223 ? 21.893 3.717 -6.414 1.00 87.56 223 GLU A C 1
ATOM 1639 O O . GLU A 1 223 ? 21.988 2.917 -7.346 1.00 87.56 223 GLU A O 1
ATOM 1644 N N . TRP A 1 224 ? 21.064 3.525 -5.391 1.00 85.69 224 TRP A N 1
ATOM 1645 C CA . TRP A 1 224 ? 20.276 2.317 -5.226 1.00 85.69 224 TRP A CA 1
ATOM 1646 C C . TRP A 1 224 ? 19.192 2.206 -6.301 1.00 85.69 224 TRP A C 1
ATOM 1648 O O . TRP A 1 224 ? 19.114 1.196 -6.999 1.00 85.69 224 TRP A O 1
ATOM 1658 N N . ALA A 1 225 ? 18.467 3.300 -6.564 1.00 90.12 225 ALA A N 1
ATOM 1659 C CA . ALA A 1 225 ? 17.515 3.369 -7.670 1.00 90.12 225 ALA A CA 1
ATOM 1660 C C . ALA A 1 225 ? 18.188 3.162 -9.039 1.00 90.12 225 ALA A C 1
ATOM 1662 O O . ALA A 1 225 ? 17.580 2.633 -9.967 1.00 90.12 225 ALA A O 1
ATOM 1663 N N . ARG A 1 226 ? 19.458 3.551 -9.199 1.00 90.19 226 ARG A N 1
ATOM 1664 C CA . ARG A 1 226 ? 20.212 3.360 -10.450 1.00 90.19 226 ARG A CA 1
ATOM 1665 C C . ARG A 1 226 ? 20.736 1.941 -10.645 1.00 90.19 226 ARG A C 1
ATOM 1667 O O . ARG A 1 226 ? 21.014 1.585 -11.788 1.00 90.19 226 ARG A O 1
ATOM 1674 N N . THR A 1 227 ? 20.836 1.139 -9.588 1.00 89.38 227 THR A N 1
ATOM 1675 C CA . THR A 1 227 ? 21.443 -0.197 -9.630 1.00 89.38 227 THR A CA 1
ATOM 1676 C C . THR A 1 227 ? 20.416 -1.248 -10.071 1.00 89.38 227 THR A C 1
ATOM 1678 O O . THR A 1 227 ? 19.463 -1.509 -9.336 1.00 89.38 227 THR A O 1
ATOM 1681 N N . PRO A 1 228 ? 20.558 -1.855 -11.268 1.00 87.56 228 PRO A N 1
ATOM 1682 C CA . PRO A 1 228 ? 19.602 -2.841 -11.763 1.00 87.56 228 PRO A CA 1
ATOM 1683 C C . PRO A 1 228 ? 19.553 -4.115 -10.927 1.00 87.56 228 PRO A C 1
ATOM 1685 O O . PRO A 1 228 ? 20.583 -4.590 -10.454 1.00 87.56 228 PRO A O 1
ATOM 1688 N N . GLY A 1 229 ? 18.378 -4.742 -10.880 1.00 84.12 229 GLY A N 1
ATOM 1689 C CA . GLY A 1 229 ? 18.210 -6.079 -10.320 1.00 84.12 229 GLY A CA 1
ATOM 1690 C C . GLY A 1 229 ? 17.236 -6.161 -9.149 1.00 84.12 229 GLY A C 1
ATOM 1691 O O . GLY A 1 229 ? 16.900 -5.181 -8.492 1.00 84.12 229 GLY A O 1
ATOM 1692 N N . GLN A 1 230 ? 16.790 -7.389 -8.879 1.00 73.44 230 GLN A N 1
ATOM 1693 C CA . GLN A 1 230 ? 15.706 -7.703 -7.940 1.00 73.44 230 GLN A CA 1
ATOM 1694 C C . GLN A 1 230 ? 16.048 -7.489 -6.461 1.00 73.44 230 GLN A C 1
ATOM 1696 O O . GLN A 1 230 ? 15.147 -7.527 -5.638 1.00 73.44 230 GLN A O 1
ATOM 1701 N N . ARG A 1 231 ? 17.328 -7.305 -6.113 1.00 76.31 231 ARG A N 1
ATOM 1702 C CA . ARG A 1 231 ? 17.783 -7.047 -4.733 1.00 76.31 231 ARG A CA 1
ATOM 1703 C C . ARG A 1 231 ? 18.121 -5.576 -4.464 1.00 76.31 231 ARG A C 1
ATOM 1705 O O . ARG A 1 231 ? 18.373 -5.230 -3.315 1.00 76.31 231 ARG A O 1
ATOM 1712 N N . ASP A 1 232 ? 18.098 -4.753 -5.512 1.00 85.56 232 ASP A N 1
ATOM 1713 C CA . ASP A 1 232 ? 18.390 -3.321 -5.472 1.00 85.56 232 ASP A CA 1
ATOM 1714 C C . ASP A 1 232 ? 17.166 -2.550 -5.983 1.00 85.56 232 ASP A C 1
ATOM 1716 O O . ASP A 1 232 ? 16.106 -2.616 -5.357 1.00 85.56 232 ASP A O 1
ATOM 1720 N N . ARG A 1 233 ? 17.235 -1.911 -7.162 1.00 92.94 233 ARG A N 1
ATOM 1721 C CA . ARG A 1 233 ? 16.102 -1.169 -7.744 1.00 92.94 233 ARG A CA 1
ATOM 1722 C C . ARG A 1 233 ? 14.803 -1.981 -7.793 1.00 92.94 233 ARG A C 1
ATOM 1724 O O . ARG A 1 233 ? 13.732 -1.407 -7.642 1.00 92.94 233 ARG A O 1
ATOM 1731 N N . GLY A 1 234 ? 14.855 -3.293 -8.014 1.00 94.31 234 GLY A N 1
ATOM 1732 C CA . GLY A 1 234 ? 13.657 -4.135 -8.012 1.00 94.31 234 GLY A CA 1
ATOM 1733 C C . GLY A 1 234 ? 12.915 -4.121 -6.672 1.00 94.31 234 GLY A C 1
ATOM 1734 O O . GLY A 1 234 ? 11.691 -4.034 -6.675 1.00 94.31 234 GLY A O 1
ATOM 1735 N N . VAL A 1 235 ? 13.633 -4.115 -5.543 1.00 94.69 235 VAL A N 1
ATOM 1736 C CA . VAL A 1 235 ? 13.020 -3.999 -4.209 1.00 94.69 235 VAL A CA 1
ATOM 1737 C C . VAL A 1 235 ? 12.413 -2.612 -4.022 1.00 94.69 235 VAL A C 1
ATOM 1739 O O . VAL A 1 235 ? 11.285 -2.518 -3.544 1.00 94.69 235 VAL A O 1
ATOM 1742 N N . LEU A 1 236 ? 13.106 -1.553 -4.468 1.00 95.31 236 LEU A N 1
ATOM 1743 C CA . LEU A 1 236 ? 12.551 -0.194 -4.473 1.00 95.31 236 LEU A CA 1
ATOM 1744 C C . LEU A 1 236 ? 11.227 -0.149 -5.230 1.00 95.31 236 LEU A C 1
ATOM 1746 O O . LEU A 1 236 ? 10.211 0.273 -4.699 1.00 95.31 236 LEU A O 1
ATOM 1750 N N . ILE A 1 237 ? 11.231 -0.625 -6.477 1.00 97.38 237 ILE A N 1
ATOM 1751 C CA . ILE A 1 237 ? 10.042 -0.615 -7.329 1.00 97.38 237 ILE A CA 1
ATOM 1752 C C . ILE A 1 237 ? 8.935 -1.452 -6.687 1.00 97.38 237 ILE A C 1
ATOM 1754 O O . ILE A 1 237 ? 7.782 -1.048 -6.757 1.00 97.38 237 ILE A O 1
ATOM 1758 N N . LEU A 1 238 ? 9.250 -2.585 -6.052 1.00 97.69 238 LEU A N 1
ATOM 1759 C CA . LEU A 1 238 ? 8.259 -3.406 -5.355 1.00 97.69 238 LEU A CA 1
ATOM 1760 C C . LEU A 1 238 ? 7.620 -2.663 -4.172 1.00 97.69 238 LEU A C 1
ATOM 1762 O O . LEU A 1 238 ? 6.398 -2.720 -4.023 1.00 97.69 238 LEU A O 1
ATOM 1766 N N . HIS A 1 239 ? 8.419 -1.951 -3.374 1.00 96.50 239 HIS A N 1
ATOM 1767 C CA . HIS A 1 239 ? 7.942 -1.095 -2.287 1.00 96.50 239 HIS A CA 1
ATOM 1768 C C . HIS A 1 239 ? 7.038 0.027 -2.825 1.00 96.50 239 HIS A C 1
ATOM 1770 O O . HIS A 1 239 ? 5.864 0.116 -2.469 1.00 96.50 239 HIS A O 1
ATOM 1776 N N . GLU A 1 240 ? 7.530 0.824 -3.775 1.00 96.69 240 GLU A N 1
ATOM 1777 C CA . GLU A 1 240 ? 6.776 1.969 -4.297 1.00 96.69 240 GLU A CA 1
ATOM 1778 C C . GLU A 1 240 ? 5.534 1.549 -5.099 1.00 96.69 240 GLU A C 1
ATOM 1780 O O . GLU A 1 240 ? 4.483 2.188 -5.036 1.00 96.69 240 GLU A O 1
ATOM 1785 N N . ALA A 1 241 ? 5.604 0.447 -5.848 1.00 97.75 241 ALA A N 1
ATOM 1786 C CA . ALA A 1 241 ? 4.443 -0.088 -6.554 1.00 97.75 241 ALA A CA 1
ATOM 1787 C C . ALA A 1 241 ? 3.386 -0.612 -5.574 1.00 97.75 241 ALA A C 1
ATOM 1789 O O . ALA A 1 241 ? 2.193 -0.509 -5.852 1.00 97.75 241 ALA A O 1
ATOM 1790 N N . SER A 1 242 ? 3.793 -1.121 -4.409 1.00 96.31 242 SER A N 1
ATOM 1791 C CA . SER A 1 242 ? 2.859 -1.538 -3.361 1.00 96.31 242 SER A CA 1
ATOM 1792 C C . SER A 1 242 ? 2.060 -0.354 -2.801 1.00 96.31 242 SER A C 1
ATOM 1794 O O . SER A 1 242 ? 0.866 -0.512 -2.532 1.00 96.31 242 SER A O 1
ATOM 1796 N N . HIS A 1 243 ? 2.649 0.849 -2.740 1.00 94.56 243 HIS A N 1
ATOM 1797 C CA . HIS A 1 243 ? 1.903 2.087 -2.477 1.00 94.56 243 HIS A CA 1
ATOM 1798 C C . HIS A 1 243 ? 0.853 2.384 -3.543 1.00 94.56 243 HIS A C 1
ATOM 1800 O O . HIS A 1 243 ? -0.298 2.672 -3.210 1.00 94.56 243 HIS A O 1
ATOM 1806 N N . ALA A 1 244 ? 1.203 2.242 -4.824 1.00 95.12 244 ALA A N 1
ATOM 1807 C CA . ALA A 1 244 ? 0.246 2.417 -5.916 1.00 95.12 244 ALA A CA 1
ATOM 1808 C C . ALA A 1 244 ? -0.922 1.409 -5.850 1.00 95.12 244 ALA A C 1
ATOM 1810 O O . ALA A 1 244 ? -2.008 1.686 -6.362 1.00 95.12 244 ALA A O 1
ATOM 1811 N N . LEU A 1 245 ? -0.734 0.262 -5.186 1.00 94.62 245 LEU A N 1
ATOM 1812 C CA . LEU A 1 245 ? -1.780 -0.734 -4.932 1.00 94.62 245 LEU A CA 1
ATOM 1813 C C . LEU A 1 245 ? -2.519 -0.550 -3.600 1.00 94.62 245 LEU A C 1
ATOM 1815 O O . LEU A 1 245 ? -3.454 -1.303 -3.325 1.00 94.62 245 LEU A O 1
ATOM 1819 N N . GLY A 1 246 ? -2.153 0.448 -2.804 1.00 90.38 246 GLY A N 1
ATOM 1820 C CA . GLY A 1 246 ? -2.908 0.846 -1.624 1.00 90.38 246 GLY A CA 1
ATOM 1821 C C . GLY A 1 246 ? -2.267 0.455 -0.299 1.00 90.38 246 GLY A C 1
ATOM 1822 O O . GLY A 1 246 ? -2.850 0.762 0.736 1.00 90.38 246 GLY A O 1
ATOM 1823 N N . LEU A 1 247 ? -1.092 -0.187 -0.283 1.00 90.94 247 LEU A N 1
ATOM 1824 C CA . LEU A 1 247 ? -0.353 -0.418 0.963 1.00 90.94 247 LEU A CA 1
ATOM 1825 C C . LEU A 1 247 ? 0.307 0.878 1.437 1.00 90.94 247 LEU A C 1
ATOM 1827 O O . LEU A 1 247 ? 0.878 1.613 0.649 1.00 90.94 247 LEU A O 1
ATOM 1831 N N . GLY A 1 248 ? 0.225 1.170 2.725 1.00 87.25 248 GLY A N 1
ATOM 1832 C CA . GLY A 1 248 ? 0.973 2.217 3.408 1.00 87.25 248 GLY A CA 1
ATOM 1833 C C . GLY A 1 248 ? 2.231 1.649 4.057 1.00 87.25 248 GLY A C 1
ATOM 1834 O O . GLY A 1 248 ? 2.462 0.438 4.033 1.00 87.25 248 GLY A O 1
ATOM 1835 N N . HIS A 1 249 ? 3.032 2.536 4.643 1.00 87.31 249 HIS A N 1
ATOM 1836 C CA . HIS A 1 249 ? 4.176 2.121 5.443 1.00 87.31 249 HIS A CA 1
ATOM 1837 C C . HIS A 1 249 ? 3.750 1.349 6.696 1.00 87.31 249 HIS A C 1
ATOM 1839 O O . HIS A 1 249 ? 2.642 1.537 7.205 1.00 87.31 249 HIS A O 1
ATOM 1845 N N . VAL A 1 250 ? 4.667 0.523 7.192 1.00 82.81 250 VAL A N 1
ATOM 1846 C CA . VAL A 1 250 ? 4.606 -0.097 8.521 1.00 82.81 250 VAL A CA 1
ATOM 1847 C C . VAL A 1 250 ? 5.929 0.106 9.252 1.00 82.81 250 VAL A C 1
ATOM 1849 O O . VAL A 1 250 ? 6.972 0.252 8.619 1.00 82.81 250 VAL A O 1
ATOM 1852 N N . GLU A 1 251 ? 5.916 0.093 10.575 1.00 74.56 251 GLU A N 1
ATOM 1853 C CA . GLU A 1 251 ? 7.119 0.300 11.391 1.00 74.56 251 GLU A CA 1
ATOM 1854 C C . GLU A 1 251 ? 8.139 -0.851 11.368 1.00 74.56 251 GLU A C 1
ATOM 1856 O O . GLU A 1 251 ? 9.338 -0.561 11.376 1.00 74.56 251 GLU A O 1
ATOM 1861 N N . PRO A 1 252 ? 7.761 -2.151 11.346 1.00 79.75 252 PRO A N 1
ATOM 1862 C CA . PRO A 1 252 ? 8.725 -3.222 11.520 1.00 79.75 252 PRO A CA 1
ATOM 1863 C C . PRO A 1 252 ? 9.773 -3.172 10.415 1.00 79.75 252 PRO A C 1
ATOM 1865 O O . PRO A 1 252 ? 9.466 -3.434 9.258 1.00 79.75 252 PRO A O 1
ATOM 1868 N N . GLU A 1 253 ? 11.028 -2.923 10.786 1.00 81.31 253 GLU A N 1
ATOM 1869 C CA . GLU A 1 253 ? 12.162 -2.763 9.858 1.00 81.31 253 GLU A CA 1
ATOM 1870 C C . GLU A 1 253 ? 12.344 -3.962 8.912 1.00 81.31 253 GLU A C 1
ATOM 1872 O O . GLU A 1 253 ? 12.843 -3.843 7.796 1.00 81.31 253 GLU A O 1
ATOM 1877 N N . ARG A 1 254 ? 11.898 -5.145 9.346 1.00 86.06 254 ARG A N 1
ATOM 1878 C CA . ARG A 1 254 ? 11.922 -6.377 8.549 1.00 86.06 254 ARG A CA 1
ATOM 1879 C C . ARG A 1 254 ? 10.869 -6.434 7.434 1.00 86.06 254 ARG A C 1
ATOM 1881 O O . ARG A 1 254 ? 10.971 -7.294 6.560 1.00 86.06 254 ARG A O 1
ATOM 1888 N N . ALA A 1 255 ? 9.830 -5.607 7.495 1.00 88.81 255 ALA A N 1
ATOM 1889 C CA . ALA A 1 255 ? 8.737 -5.597 6.528 1.00 88.81 255 ALA A CA 1
ATOM 1890 C C . ALA A 1 255 ? 9.169 -4.892 5.241 1.00 88.81 255 ALA A C 1
ATOM 1892 O O . ALA A 1 255 ? 9.897 -3.905 5.291 1.00 88.81 255 ALA A O 1
ATOM 1893 N N . LEU A 1 256 ? 8.691 -5.369 4.090 1.00 93.00 256 LEU A N 1
ATOM 1894 C CA . LEU A 1 256 ? 8.980 -4.725 2.807 1.00 93.00 256 LEU A CA 1
ATOM 1895 C C . LEU A 1 256 ? 8.483 -3.277 2.818 1.00 93.00 256 LEU A C 1
ATOM 1897 O O . LEU A 1 256 ? 9.165 -2.404 2.295 1.00 93.00 256 LEU A O 1
ATOM 1901 N N . MET A 1 257 ? 7.318 -3.031 3.424 1.00 92.06 257 MET A N 1
ATOM 1902 C CA . MET A 1 257 ? 6.724 -1.695 3.521 1.00 92.06 257 MET A CA 1
ATOM 1903 C C . MET A 1 257 ? 7.298 -0.844 4.662 1.00 92.06 257 MET A C 1
ATOM 1905 O O . MET A 1 257 ? 6.698 0.168 5.020 1.00 92.06 257 MET A O 1
ATOM 1909 N N . SER A 1 258 ? 8.447 -1.211 5.238 1.00 89.06 258 SER A N 1
ATOM 1910 C CA . SER A 1 258 ? 9.158 -0.300 6.136 1.00 89.06 258 SER A CA 1
ATOM 1911 C C . SER A 1 258 ? 9.647 0.931 5.363 1.00 89.06 258 SER A C 1
ATOM 1913 O O . SER A 1 258 ? 10.215 0.762 4.282 1.00 89.06 258 SER A O 1
ATOM 1915 N N . PRO A 1 259 ? 9.471 2.164 5.881 1.00 88.19 259 PRO A N 1
ATOM 1916 C CA . PRO A 1 259 ? 9.912 3.383 5.191 1.00 88.19 259 PRO A CA 1
ATOM 1917 C C . PRO A 1 259 ? 11.435 3.461 5.031 1.00 88.19 259 PRO A C 1
ATOM 1919 O O . PRO A 1 259 ? 11.945 4.281 4.265 1.00 88.19 259 PRO A O 1
ATOM 1922 N N . THR A 1 260 ? 12.171 2.646 5.793 1.00 87.00 260 THR A N 1
ATOM 1923 C CA . THR A 1 260 ? 13.622 2.520 5.704 1.00 87.00 260 THR A CA 1
ATOM 1924 C C . THR A 1 260 ? 13.990 1.077 5.396 1.00 87.00 260 THR A C 1
ATOM 1926 O O . THR A 1 260 ? 13.584 0.168 6.113 1.00 87.00 260 THR A O 1
ATOM 1929 N N . TYR A 1 261 ? 14.803 0.864 4.364 1.00 85.06 261 TYR A N 1
ATOM 1930 C CA . TYR A 1 261 ? 15.307 -0.466 4.032 1.00 85.06 261 TYR A CA 1
ATOM 1931 C C . TYR A 1 261 ? 16.758 -0.611 4.459 1.00 85.06 261 TYR A C 1
ATOM 1933 O O . TYR A 1 261 ? 17.643 0.152 4.055 1.00 85.06 261 TYR A O 1
ATOM 1941 N N . VAL A 1 262 ? 16.997 -1.644 5.253 1.00 85.25 262 VAL A N 1
ATOM 1942 C CA . VAL A 1 262 ? 18.303 -2.011 5.780 1.00 85.25 262 VAL A CA 1
ATOM 1943 C C . VAL A 1 262 ? 18.707 -3.352 5.168 1.00 85.25 262 VAL A C 1
ATOM 1945 O O . VAL A 1 262 ? 18.076 -4.377 5.449 1.00 85.25 262 VAL A O 1
ATOM 1948 N N . PRO A 1 263 ? 19.753 -3.383 4.315 1.00 81.12 263 PRO A N 1
ATOM 1949 C CA . PRO A 1 263 ? 20.208 -4.614 3.680 1.00 81.12 263 PRO A CA 1
ATOM 1950 C C . PRO A 1 263 ? 20.496 -5.724 4.698 1.00 81.12 263 PRO A C 1
ATOM 1952 O O . PRO A 1 263 ? 21.294 -5.547 5.614 1.00 81.12 263 PRO A O 1
ATOM 1955 N N . GLY A 1 264 ? 19.870 -6.887 4.507 1.00 83.06 264 GLY A N 1
ATOM 1956 C CA . GLY A 1 264 ? 20.009 -8.045 5.400 1.00 83.06 264 GLY A CA 1
ATOM 1957 C C . GLY A 1 264 ? 18.990 -8.098 6.543 1.00 83.06 264 GLY A C 1
ATOM 1958 O O . GLY A 1 264 ? 18.804 -9.173 7.107 1.00 83.06 264 GLY A O 1
ATOM 1959 N N . THR A 1 265 ? 18.291 -6.995 6.824 1.00 85.19 265 THR A N 1
ATOM 1960 C CA . THR A 1 265 ? 17.200 -6.934 7.810 1.00 85.19 265 THR A CA 1
ATOM 1961 C C . THR A 1 265 ? 15.844 -6.853 7.119 1.00 85.19 265 THR A C 1
ATOM 1963 O O . THR A 1 265 ? 14.952 -7.658 7.392 1.00 85.19 265 THR A O 1
ATOM 1966 N N . THR A 1 266 ? 15.688 -5.894 6.208 1.00 84.31 266 THR A N 1
ATOM 1967 C CA . THR A 1 266 ? 14.430 -5.650 5.503 1.00 84.31 266 THR A CA 1
ATOM 1968 C C . THR A 1 266 ? 14.194 -6.708 4.434 1.00 84.31 266 THR A C 1
ATOM 1970 O O . THR A 1 266 ? 15.100 -7.064 3.675 1.00 84.31 266 THR A O 1
ATOM 1973 N N . SER A 1 267 ? 12.967 -7.229 4.365 1.00 88.06 267 SER A N 1
ATOM 1974 C CA . SER A 1 267 ? 12.598 -8.227 3.364 1.00 88.06 267 SER A CA 1
ATOM 1975 C C . SER A 1 267 ? 12.709 -7.646 1.947 1.00 88.06 267 SER A C 1
ATOM 1977 O O . SER A 1 267 ? 12.046 -6.654 1.648 1.00 88.06 267 SER A O 1
ATOM 1979 N N . PRO A 1 268 ? 13.452 -8.288 1.026 1.00 90.06 268 PRO A N 1
ATOM 1980 C CA . PRO A 1 268 ? 13.502 -7.880 -0.379 1.00 90.06 268 PRO A CA 1
ATOM 1981 C C . PRO A 1 268 ? 12.298 -8.393 -1.193 1.00 90.06 268 PRO A C 1
ATOM 1983 O O . PRO A 1 268 ? 12.284 -8.293 -2.415 1.00 90.06 268 PRO A O 1
ATOM 1986 N N . THR A 1 269 ? 11.310 -9.016 -0.544 1.00 93.56 269 THR A N 1
ATOM 1987 C CA . THR A 1 269 ? 10.155 -9.662 -1.191 1.00 93.56 269 THR A CA 1
ATOM 1988 C C . THR A 1 269 ? 8.871 -9.430 -0.393 1.00 93.56 269 THR A C 1
ATOM 1990 O O . THR A 1 269 ? 8.926 -9.022 0.768 1.00 93.56 269 THR A O 1
ATOM 1993 N N . ILE A 1 270 ? 7.714 -9.733 -0.994 1.00 93.38 270 ILE A N 1
ATOM 1994 C CA . ILE A 1 270 ? 6.400 -9.666 -0.333 1.00 93.38 270 ILE A CA 1
ATOM 1995 C C . ILE A 1 270 ? 6.371 -10.585 0.899 1.00 93.38 270 ILE A C 1
ATOM 1997 O O . ILE A 1 270 ? 6.371 -11.814 0.770 1.00 93.38 270 ILE A O 1
ATOM 2001 N N . GLY A 1 271 ? 6.307 -9.977 2.085 1.00 91.31 271 GLY A N 1
ATOM 2002 C CA . GLY A 1 271 ? 6.197 -10.665 3.364 1.00 91.31 271 GLY A CA 1
ATOM 200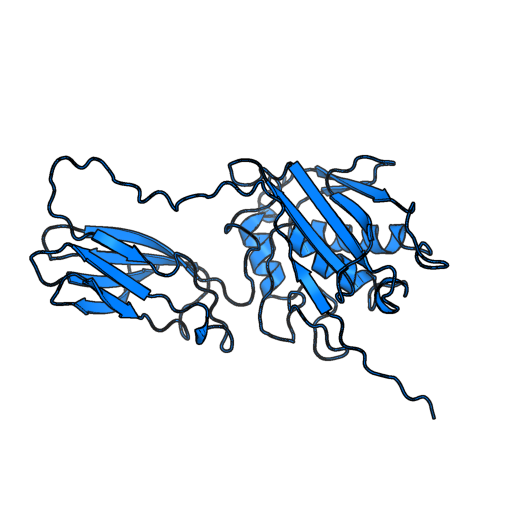3 C C . GLY A 1 271 ? 4.763 -11.069 3.712 1.00 91.31 271 GLY A C 1
ATOM 2004 O O . GLY A 1 271 ? 3.810 -10.867 2.955 1.00 91.31 271 GLY A O 1
ATOM 2005 N N . THR A 1 272 ? 4.600 -11.678 4.889 1.00 87.38 272 THR A N 1
ATOM 2006 C CA . THR A 1 272 ? 3.293 -12.146 5.386 1.00 87.38 272 THR A CA 1
ATOM 2007 C C . THR A 1 272 ? 2.295 -11.003 5.548 1.00 87.38 272 THR A C 1
ATOM 2009 O O . THR A 1 272 ? 1.120 -11.167 5.222 1.00 87.38 272 THR A O 1
ATOM 2012 N N . GLY A 1 273 ? 2.757 -9.855 6.045 1.00 85.88 273 GLY A N 1
ATOM 2013 C CA . GLY A 1 273 ? 1.924 -8.680 6.264 1.00 85.88 273 GLY A CA 1
ATOM 2014 C C . GLY A 1 273 ? 1.418 -8.095 4.951 1.00 85.88 273 GLY A C 1
ATOM 2015 O O . GLY A 1 273 ? 0.210 -7.999 4.744 1.00 85.88 273 GLY A O 1
ATOM 2016 N N . GLU A 1 274 ? 2.326 -7.819 4.016 1.00 90.44 274 GLU A N 1
ATOM 2017 C CA . GLU A 1 274 ? 1.999 -7.286 2.692 1.00 90.44 274 GLU A CA 1
ATOM 2018 C C . GLU A 1 274 ? 1.067 -8.222 1.921 1.00 90.44 274 GLU A C 1
ATOM 2020 O O . GLU A 1 274 ? 0.070 -7.779 1.351 1.00 90.44 274 GLU A O 1
ATOM 2025 N N . ARG A 1 275 ? 1.332 -9.535 1.960 1.00 91.38 275 ARG A N 1
ATOM 2026 C CA . ARG A 1 275 ? 0.459 -10.547 1.351 1.00 91.38 275 ARG A CA 1
ATOM 2027 C C . ARG A 1 275 ? -0.940 -10.520 1.953 1.00 91.38 275 ARG A C 1
ATOM 2029 O O . ARG A 1 275 ? -1.922 -10.615 1.217 1.00 91.38 275 ARG A O 1
ATOM 2036 N N . LEU A 1 276 ? -1.051 -10.400 3.274 1.00 86.50 276 LEU A N 1
ATOM 2037 C CA . LEU A 1 276 ? -2.342 -10.307 3.950 1.00 86.50 276 LEU A CA 1
ATOM 2038 C C . LEU A 1 276 ? -3.083 -9.024 3.557 1.00 86.50 276 LEU A C 1
ATOM 2040 O O . LEU A 1 276 ? -4.277 -9.087 3.277 1.00 86.50 276 LEU A O 1
ATOM 2044 N N . GLY A 1 277 ? -2.392 -7.887 3.477 1.00 86.31 277 GLY A N 1
ATOM 2045 C CA . GLY A 1 277 ? -2.990 -6.625 3.046 1.00 86.31 277 GLY A CA 1
ATOM 2046 C C . GLY A 1 277 ? -3.488 -6.658 1.610 1.00 86.31 277 GLY A C 1
ATOM 2047 O O . GLY A 1 277 ? -4.662 -6.393 1.352 1.00 86.31 277 GLY A O 1
ATOM 2048 N N . LEU A 1 278 ? -2.629 -7.074 0.683 1.00 91.12 278 LEU A N 1
ATOM 2049 C CA . LEU A 1 278 ? -2.969 -7.186 -0.733 1.00 91.12 278 LEU A CA 1
ATOM 2050 C C . LEU A 1 278 ? -4.099 -8.197 -0.966 1.00 91.12 278 LEU A C 1
ATOM 2052 O O . LEU A 1 278 ? -5.055 -7.887 -1.672 1.00 91.12 278 LEU A O 1
ATOM 2056 N N . SER A 1 279 ? -4.068 -9.363 -0.317 1.00 88.25 279 SER A N 1
ATOM 2057 C CA . SER A 1 279 ? -5.154 -10.347 -0.444 1.00 88.25 279 SER A CA 1
ATOM 2058 C C . SER A 1 279 ? -6.462 -9.889 0.206 1.00 88.25 279 SER A C 1
ATOM 2060 O O . SER A 1 279 ? -7.533 -10.184 -0.324 1.00 88.25 279 SER A O 1
ATOM 2062 N N . THR A 1 280 ? -6.401 -9.123 1.300 1.00 84.50 280 THR A N 1
ATOM 2063 C CA . THR A 1 280 ? -7.589 -8.523 1.927 1.00 84.50 280 THR A CA 1
ATOM 2064 C C . THR A 1 280 ? -8.237 -7.494 1.004 1.00 84.50 280 THR A C 1
ATOM 2066 O O . THR A 1 280 ? -9.461 -7.487 0.861 1.00 84.50 280 THR A O 1
ATOM 2069 N N . MET A 1 281 ? -7.425 -6.640 0.373 1.00 86.50 281 MET A N 1
ATOM 2070 C CA . MET A 1 281 ? -7.900 -5.580 -0.515 1.00 86.50 281 MET A CA 1
ATOM 2071 C C . MET A 1 281 ? -8.406 -6.125 -1.853 1.00 86.50 281 MET A C 1
ATOM 2073 O O . MET A 1 281 ? -9.486 -5.735 -2.287 1.00 86.50 281 MET A O 1
ATOM 2077 N N . TYR A 1 282 ? -7.664 -7.035 -2.489 1.00 90.75 282 TYR A N 1
ATOM 2078 C CA . TYR A 1 282 ? -7.932 -7.447 -3.870 1.00 90.75 282 TYR A CA 1
ATOM 2079 C C . TYR A 1 282 ? -8.645 -8.789 -4.014 1.00 90.75 282 TYR A C 1
ATOM 2081 O O . TYR A 1 282 ? -9.277 -9.005 -5.044 1.00 90.75 282 TYR A O 1
ATOM 2089 N N . ARG A 1 283 ? -8.612 -9.656 -2.992 1.00 88.31 283 ARG A N 1
ATOM 2090 C CA . ARG A 1 283 ? -9.271 -10.977 -2.988 1.00 88.31 283 ARG A CA 1
ATOM 2091 C C . ARG A 1 283 ? -8.926 -11.821 -4.233 1.00 88.31 283 ARG A C 1
ATOM 2093 O O . ARG A 1 283 ? -9.828 -12.241 -4.947 1.00 88.31 283 ARG A O 1
ATOM 2100 N N . PRO A 1 284 ? -7.643 -12.137 -4.488 1.00 84.50 284 PRO A N 1
ATOM 2101 C CA . PRO A 1 284 ? -7.208 -12.852 -5.698 1.00 84.50 284 PRO A CA 1
ATOM 2102 C C . PRO A 1 284 ? -7.958 -14.164 -5.971 1.00 84.50 284 PRO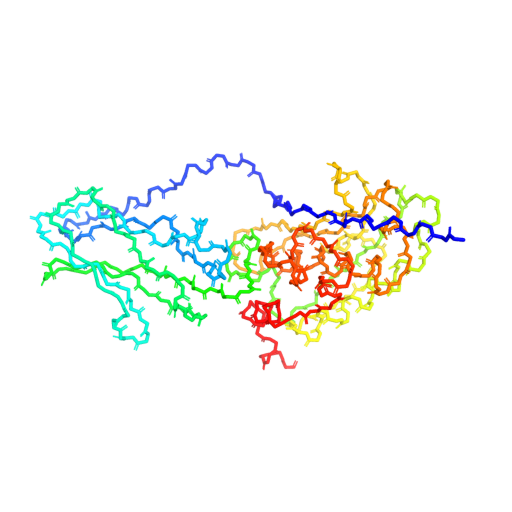 A C 1
ATOM 2104 O O . PRO A 1 284 ? -8.196 -14.505 -7.121 1.00 84.50 284 PRO A O 1
ATOM 2107 N N . GLY A 1 285 ? -8.367 -14.892 -4.924 1.00 81.75 285 GLY A N 1
ATOM 2108 C CA . GLY A 1 285 ? -9.097 -16.158 -5.062 1.00 81.75 285 GLY A CA 1
ATOM 2109 C C . GLY A 1 285 ? -10.507 -16.038 -5.655 1.00 81.75 285 GLY A C 1
ATOM 2110 O O . GLY A 1 285 ? -11.122 -17.062 -5.922 1.00 81.75 285 GLY A O 1
ATOM 2111 N N . SER A 1 286 ? -11.031 -14.822 -5.845 1.00 82.31 286 SER A N 1
ATOM 2112 C CA . SER A 1 286 ? -12.287 -14.592 -6.572 1.00 82.31 286 SER A CA 1
ATOM 2113 C C . SER A 1 286 ? -12.089 -14.230 -8.046 1.00 82.31 286 SER A C 1
ATOM 2115 O O . SER A 1 286 ? -13.077 -13.970 -8.726 1.00 82.31 286 SER A O 1
ATOM 2117 N N . CYS A 1 287 ? -10.847 -14.167 -8.535 1.00 84.06 287 CYS A N 1
ATOM 2118 C CA . CYS A 1 287 ? -10.566 -13.916 -9.944 1.00 84.06 287 CYS A CA 1
ATOM 2119 C C . CYS A 1 287 ? -10.664 -15.235 -10.721 1.00 84.06 287 CYS A C 1
ATOM 2121 O O . CYS A 1 287 ? -9.956 -16.189 -10.402 1.00 84.06 287 CYS A O 1
ATOM 2123 N N . SER A 1 288 ? -11.589 -15.284 -11.682 1.00 61.88 288 SER A N 1
ATOM 2124 C CA . SER A 1 288 ? -11.851 -16.419 -12.579 1.00 61.88 288 SER A CA 1
ATOM 2125 C C . SER A 1 288 ? -10.888 -16.465 -13.754 1.00 61.88 288 SER A C 1
ATOM 2127 O O . SER A 1 288 ? -10.717 -15.383 -14.365 1.00 61.88 288 SER A O 1
#

Foldseek 3Di:
DDPPPQDKFFEDEDEDDPPPPPPVPPPPPPDPDDQWWDKDWPDLEAADDPVCCVVRWTKIAGADHPAKKWWFKADPNDTPDIDIDGDHGDMDTDRLNPDDFDKIWTWIGRPPHIDIGIHGYAYQWDFPPDLAWLAAFLEEFEEEEDCPPAAVQQPPCPVVLLVVLQVQLCVLQNYHYHYDHDDTLEYEYEDARPPGQKYWAFYADPDGNGTRHIYIYGYNPDPQSSDDDLQGVSLSSNLRVLRRGGIAADCQQQESRHSIHGPPRHDSHHDPRSSVSSCSHRVNVPRD

Radius of gyration: 21.86 Å; chains: 1; bounding box: 75×38×59 Å

Organism: NCBI:txid449393

pLDDT: mean 80.17, std 19.39, range [22.08, 98.62]

Secondary structure (DSSP, 8-state):
------PPEEEEEEE-----------------S--PPEEEES-SEE---TTTTTTT-EEEEEEE-SS-EEEEEEETTEEEEEEEESSTT-EEEEP-TTPPSEEEEEEEE-SS-EEEEEEEE-SS-EESSSSS-SB-TT-EEEEEEE-TTPPTTTTTTHHHHHHHHHHHHHHHH--EEEE-SS--SEEEEEE--TTSSEEEEEEE-SSSSBEEEEEEEEESS-HHHHS-STTTHHHHHHHHHHHHTTEE--S-TTSTT-SEE-TTTS-SS--HHHHHHHHHHH-GGG--

Sequence (288 aa):
MNIRRSAALRAVAVVGGIAALIAVPVITQTANATDAPRISLSNARVYPDATEATWHSLRARVVSSTLPVNVRLIRNGATVQTKTVSTSGTSVSFTTADLRTGTYFVVASDGQDETRSRVVVARGWSPIATDRPSWASCSTITWSYNSSRAPRGGDVAIRKDVRAVFETLSAVTGLTFKPVSSKGEIVVRWGDAGGADGLGGVSWTSGPGSAVSGYVELSRTSEWARTPGQRDRGVLILHEASHALGLGHVEPERALMSPTYVPGTTSPTIGTGERLGLSTMYRPGSCS